Protein 8J1W (pdb70)

Structure (mmCIF, N/CA/C/O backbone):
data_8J1W
#
_entry.id   8J1W
#
_cell.length_a   63.869
_cell.length_b   50.138
_cell.length_c   66.640
_cell.angle_alpha   90.000
_cell.angle_beta   111.431
_cell.angle_gamma   90.000
#
_symmetry.space_group_name_H-M   'C 1 2 1'
#
loop_
_entity.id
_entity.type
_entity.pdbx_description
1 polymer 'near-infrared fluorescent protein'
2 water water
#
loop_
_atom_site.group_PDB
_atom_site.id
_atom_site.type_symbol
_atom_site.label_atom_id
_atom_site.label_alt_id
_atom_site.label_comp_id
_atom_site.label_asym_id
_atom_site.label_entity_id
_atom_site.label_seq_id
_atom_site.pdbx_PDB_ins_code
_atom_site.Cartn_x
_atom_site.Cartn_y
_atom_site.Cartn_z
_atom_site.occupancy
_atom_site.B_iso_or_equiv
_atom_site.auth_seq_id
_atom_site.auth_comp_id
_atom_site.auth_asym_id
_atom_site.auth_atom_id
_atom_site.pdbx_PDB_model_num
ATOM 1 N N . GLY A 1 33 ? 5.42900 13.80500 39.85700 1.000 91.73205 33 GLY A N 1
ATOM 2 C CA . GLY A 1 33 ? 4.13100 13.79000 39.21100 1.000 83.67582 33 GLY A CA 1
ATOM 3 C C . GLY A 1 33 ? 3.04300 13.06300 39.97600 1.000 75.02215 33 GLY A C 1
ATOM 4 O O . GLY A 1 33 ? 2.04400 13.66000 40.39000 1.000 65.12623 33 GLY A O 1
ATOM 5 N N . SER A 1 34 ? 3.22900 11.75600 40.17200 1.000 76.09860 34 SER A N 1
ATOM 6 C CA . SER A 1 34 ? 2.18900 10.96300 40.82600 1.000 80.29384 34 SER A CA 1
ATOM 7 C C . SER A 1 34 ? 2.18300 11.18300 42.33600 1.000 73.67725 34 SER A C 1
ATOM 8 O O . SER A 1 34 ? 1.16100 10.95300 42.99300 1.000 56.91209 34 SER A O 1
ATOM 11 N N . GLU A 1 35 ? 3.30600 11.62800 42.90200 1.000 74.22206 35 GLU A N 1
ATOM 12 C CA . GLU A 1 35 ? 3.30100 12.09600 44.28700 1.000 74.05625 35 GLU A CA 1
ATOM 13 C C . GLU A 1 35 ? 2.70400 13.48200 44.41100 1.000 59.23342 35 GLU A C 1
ATOM 14 O O . GLU A 1 35 ? 2.27100 13.86700 45.49800 1.000 49.34276 35 GLU A O 1
ATOM 20 N N . ASP A 1 36 ? 2.72100 14.26800 43.34000 1.000 53.76171 36 ASP A N 1
ATOM 21 C CA . ASP A 1 36 ? 1.95000 15.49900 43.36400 1.000 57.23581 36 ASP A CA 1
ATOM 22 C C . ASP A 1 36 ? 0.46700 15.18800 43.44300 1.000 50.95611 36 ASP A C 1
ATOM 23 O O . ASP A 1 36 ? -0.27500 15.84600 44.18300 1.000 52.12467 36 ASP A O 1
ATOM 28 N N . PHE A 1 37 ? 0.01600 14.16400 42.71700 1.000 51.30615 37 PHE A N 1
ATOM 29 C CA . PHE A 1 37 ? -1.38900 13.79400 42.82800 1.000 51.36932 37 PHE A CA 1
ATOM 30 C C . PHE A 1 37 ? -1.67900 13.18000 44.19100 1.000 49.65859 37 PHE A C 1
ATOM 31 O O . PHE A 1 37 ? -2.74800 13.40900 44.76700 1.000 45.55283 37 PHE A O 1
ATOM 39 N N . GLN A 1 38 ? -0.73100 12.41000 44.72900 1.000 49.74281 38 GLN A N 1
ATOM 40 C CA . GLN A 1 38 ? -0.92800 11.80800 46.03900 1.000 49.72175 38 GLN A CA 1
ATOM 41 C C . GLN A 1 38 ? -0.96300 12.87000 47.12800 1.000 47.97944 38 GLN A C 1
ATOM 42 O O . GLN A 1 38 ? -1.68300 12.71800 48.12500 1.000 45.34491 38 GLN A O 1
ATOM 48 N N . TYR A 1 39 ? -0.22500 13.96600 46.94900 1.000 47.93469 39 TYR A N 1
ATOM 49 C CA . TYR A 1 39 ? -0.35100 15.07200 47.89000 1.000 46.75561 3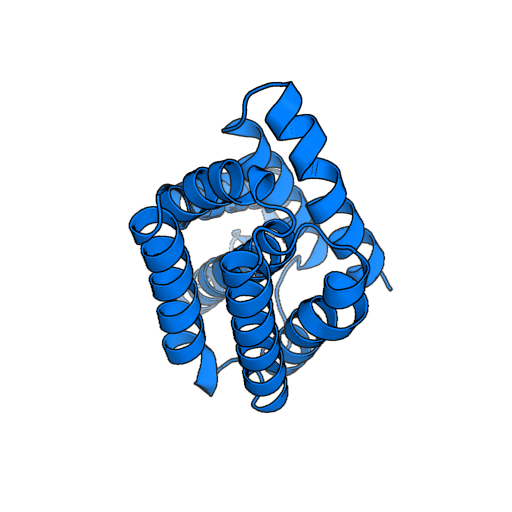9 TYR A CA 1
ATOM 50 C C . TYR A 1 39 ? -1.74700 15.67900 47.82400 1.000 49.58489 39 TYR A C 1
ATOM 51 O O . TYR A 1 39 ? -2.33900 16.00500 48.86400 1.000 48.56898 39 TYR A O 1
ATOM 60 N N . ALA A 1 40 ? -2.29300 15.83600 46.61000 1.000 42.64459 40 ALA A N 1
ATOM 61 C CA . ALA A 1 40 ? -3.67600 16.28000 46.47300 1.000 39.48631 40 ALA A CA 1
ATOM 62 C C . ALA A 1 40 ? -4.62500 15.32300 47.18300 1.000 40.78121 40 ALA A C 1
ATOM 63 O O . ALA A 1 40 ? -5.47600 15.74800 47.97500 1.000 36.92285 40 ALA A O 1
ATOM 65 N N . ILE A 1 41 ? -4.47900 14.02000 46.91600 1.000 45.33175 41 ILE A N 1
ATOM 66 C CA . ILE A 1 41 ? -5.33000 13.01400 47.54700 1.000 50.20076 41 ILE A CA 1
ATOM 67 C C . ILE A 1 41 ? -5.22600 13.10900 49.06200 1.000 48.41896 41 ILE A C 1
ATOM 68 O O . ILE A 1 41 ? -6.24100 13.11300 49.77000 1.000 41.33390 41 ILE A O 1
ATOM 73 N N . ASP A 1 42 ? -3.98900 13.17300 49.57700 1.000 40.26535 42 ASP A N 1
ATOM 74 C CA . ASP A 1 42 ? -3.77400 13.28900 51.02000 1.000 41.99451 42 ASP A CA 1
ATOM 75 C C . ASP A 1 42 ? -4.45900 14.53100 51.59200 1.000 43.27624 42 ASP A C 1
ATOM 76 O O . ASP A 1 42 ? -5.00500 14.48900 52.70400 1.000 45.11067 42 ASP A O 1
ATOM 81 N N . MET A 1 43 ? -4.42200 15.65600 50.86900 1.000 37.39396 43 MET A N 1
ATOM 82 C CA . MET A 1 43 ? -5.13700 16.84300 51.34000 1.000 36.66492 43 MET A CA 1
ATOM 83 C C . MET A 1 43 ? -6.63600 16.59000 51.41500 1.000 41.81817 43 MET A C 1
ATOM 84 O O . MET A 1 43 ? -7.28300 16.93100 52.41400 1.000 39.77319 43 MET A O 1
ATOM 89 N N . PHE A 1 44 ? -7.20200 15.99100 50.36700 1.000 35.04368 44 PHE A N 1
ATOM 90 C CA . PHE A 1 44 ? -8.64500 15.79000 50.33000 1.000 34.00408 44 PHE A CA 1
ATOM 91 C C . PHE A 1 44 ? -9.09200 14.76800 51.36800 1.000 35.19106 44 PHE A C 1
ATOM 92 O O . PHE A 1 44 ? -10.12700 14.95300 52.01400 1.000 37.29395 44 PHE A O 1
ATOM 100 N N . LYS A 1 45 ? -8.31500 13.69900 51.56200 1.000 36.60439 45 LYS A N 1
ATOM 101 C CA . LYS A 1 45 ? -8.68400 12.70000 52.55900 1.000 38.17563 45 LYS A CA 1
ATOM 102 C C . LYS A 1 45 ? -8.58300 13.25900 53.97000 1.000 39.97321 45 LYS A C 1
ATOM 103 O O . LYS A 1 45 ? -9.40200 12.91700 54.83800 1.000 40.42327 45 LYS A O 1
ATOM 109 N N . LYS A 1 46 ? -7.55700 14.07800 54.23600 1.000 39.83109 46 LYS A N 1
ATOM 110 C CA . LYS A 1 46 ? -7.43500 14.71200 55.54500 1.000 45.81602 46 LYS A CA 1
ATOM 111 C C . LYS A 1 46 ? -8.63400 15.61100 55.82000 1.000 42.13400 46 LYS A C 1
ATOM 112 O O . LYS A 1 46 ? -9.13700 15.66500 56.94800 1.000 39.74424 46 LYS A O 1
ATOM 118 N N . PHE A 1 47 ? -9.09300 16.33700 54.79600 1.000 34.69890 47 PHE A N 1
ATOM 119 C CA . PHE A 1 47 ? -10.25900 17.20000 54.94600 1.000 37.94402 47 PHE A CA 1
ATOM 120 C C . PHE A 1 47 ? -11.51300 16.38100 55.24100 1.000 41.58920 47 PHE A C 1
ATOM 121 O O . PHE A 1 47 ? -12.27000 16.69400 56.17000 1.000 42.02609 47 PHE A O 1
ATOM 129 N N . ILE A 1 48 ? -11.73200 15.30600 54.47700 1.000 36.43858 48 ILE A N 1
ATOM 130 C CA . ILE A 1 48 ? -12.91400 14.47000 54.67500 1.000 34.95945 48 ILE A CA 1
ATOM 131 C C . ILE A 1 48 ? -12.94500 13.89200 56.09300 1.000 45.20016 48 ILE A C 1
ATOM 132 O O . ILE A 1 48 ? -13.97500 13.93700 56.78300 1.000 38.50198 48 ILE A O 1
ATOM 137 N N . GLU A 1 49 ? -11.82100 13.34700 56.55600 1.000 38.92046 49 GLU A N 1
ATOM 138 C CA . GLU A 1 49 ? -11.78100 12.86400 57.93500 1.000 41.61552 49 GLU A CA 1
ATOM 139 C C . GLU A 1 49 ? -12.03000 13.98800 58.91900 1.000 38.51778 49 GLU A C 1
ATOM 140 O O . GLU A 1 49 ? -12.74500 13.80700 59.91300 1.000 40.23904 49 GLU A O 1
ATOM 146 N N . GLU A 1 50 ? -11.44700 15.15900 58.67600 1.000 39.84425 50 GLU A N 1
ATOM 147 C CA . GLU A 1 50 ? -11.59500 16.21900 59.66900 1.000 46.22923 50 GLU A CA 1
ATOM 148 C C . GLU A 1 50 ? -13.00800 16.78000 59.66600 1.000 44.95276 50 GLU A C 1
ATOM 149 O O . GLU A 1 50 ? -13.57100 17.06000 60.72700 1.000 46.56611 50 GLU A O 1
ATOM 155 N N . ALA A 1 51 ? -13.62000 16.90100 58.49500 1.000 36.03853 51 ALA A N 1
ATOM 156 C CA . ALA A 1 51 ? -14.93300 17.52000 58.41400 1.000 42.68670 51 ALA A CA 1
ATOM 157 C C . ALA A 1 51 ? -16.07900 16.53000 58.53200 1.000 48.58477 51 ALA A C 1
ATOM 158 O O . ALA A 1 51 ? -17.22300 16.97200 58.67900 1.000 56.08830 51 ALA A O 1
ATOM 160 N N . ALA A 1 52 ? -15.79400 15.22000 58.52000 1.000 38.32828 52 ALA A N 1
ATOM 161 C CA . ALA A 1 52 ? -16.84200 14.20100 58.45200 1.000 44.32374 52 ALA A CA 1
ATOM 162 C C . ALA A 1 52 ? -17.97500 14.47300 59.43800 1.000 54.03279 52 ALA A C 1
ATOM 163 O O . ALA A 1 52 ? -19.15600 14.42700 59.07300 1.000 68.60823 52 ALA A O 1
ATOM 165 N N . ALA A 1 53 ? -17.63300 14.76000 60.69500 1.000 55.48297 53 ALA A N 1
ATOM 166 C CA . ALA A 1 53 ? -18.66700 14.97400 61.70600 1.000 55.90407 53 ALA A CA 1
ATOM 167 C C . ALA A 1 53 ? -19.49700 16.21300 61.38300 1.000 44.90012 53 ALA A C 1
ATOM 168 O O . ALA A 1 53 ? -20.73100 16.15900 61.36900 1.000 49.95336 53 ALA A O 1
ATOM 170 N N . SER A 1 54 ? -18.82700 17.31700 61.04700 1.000 42.93410 54 SER A N 1
ATOM 171 C CA . SER A 1 54 ? -19.49400 18.60500 60.87200 1.000 57.74113 54 SER A CA 1
ATOM 172 C C . SER A 1 54 ? -20.24800 18.69100 59.55100 1.000 54.76183 54 SER A C 1
ATOM 173 O O . SER A 1 54 ? -21.34800 19.25400 59.50500 1.000 48.99535 54 SER A O 1
ATOM 176 N N . MET A 1 55 ? -19.65300 18.20300 58.45700 1.000 47.90838 55 MET A N 1
ATOM 177 C CA . MET A 1 55 ? -20.34800 18.15400 57.17500 1.000 45.55546 55 MET A CA 1
ATOM 178 C C . MET A 1 55 ? -21.32800 16.98300 57.17200 1.000 52.14573 55 MET A C 1
ATOM 179 O O . MET A 1 55 ? -21.35700 16.16000 58.09200 1.000 64.19454 55 MET A O 1
ATOM 184 N N . GLY A 1 56 ? -22.15400 16.90600 56.13700 1.000 57.54637 56 GLY A N 1
ATOM 185 C CA . GLY A 1 56 ? -23.15300 15.85600 56.08400 1.000 73.18246 56 GLY A CA 1
ATOM 186 C C . GLY A 1 56 ? -22.56700 14.45900 55.97500 1.000 61.53369 56 GLY A C 1
ATOM 187 O O . GLY A 1 56 ? -21.46300 14.27400 55.46100 1.000 63.78396 56 GLY A O 1
ATOM 188 N N . PRO A 1 57 ? -23.28200 13.44200 56.47400 1.000 57.56743 57 PRO A N 1
ATOM 189 C CA . PRO A 1 57 ? -22.98000 12.08400 56.00600 1.000 59.10182 57 PRO A CA 1
ATOM 190 C C . PRO A 1 57 ? -23.21100 11.97100 54.50900 1.000 68.27661 57 PRO A C 1
ATOM 191 O O . PRO A 1 57 ? -22.47100 11.26600 53.80900 1.000 64.75776 57 PRO A O 1
ATOM 195 N N . GLU A 1 58 ? -24.23000 12.67600 54.00500 1.000 67.80813 58 GLU A N 1
ATOM 196 C CA . GLU A 1 58 ? -24.42900 12.80900 52.56600 1.000 62.14166 58 GLU A CA 1
ATOM 197 C C . GLU A 1 58 ? -23.29500 13.61200 51.94000 1.000 59.02550 58 GLU A C 1
ATOM 198 O O . GLU A 1 58 ? -22.79600 13.26800 50.86000 1.000 55.75142 58 GLU A O 1
ATOM 204 N N . ALA A 1 59 ? -22.86600 14.68800 52.61300 1.000 51.35089 59 ALA A N 1
ATOM 205 C CA . ALA A 1 59 ? -21.74500 15.47800 52.10800 1.000 52.26153 59 ALA A CA 1
ATOM 206 C C . ALA A 1 59 ? -20.47500 14.63900 52.04300 1.000 56.70417 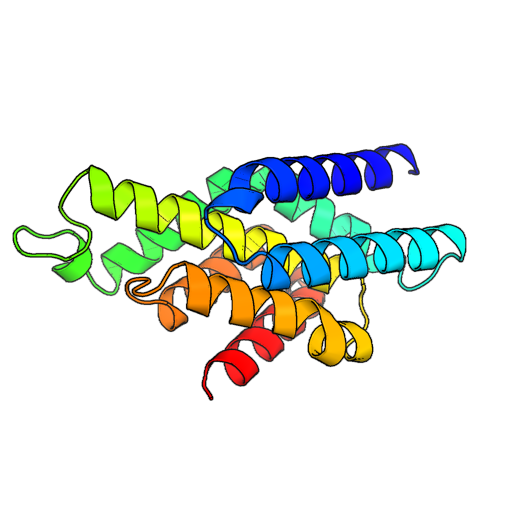59 ALA A C 1
ATOM 207 O O . ALA A 1 59 ? -19.73500 14.69100 51.05200 1.000 55.13293 59 ALA A O 1
ATOM 209 N N . VAL A 1 60 ? -20.19800 13.86900 53.10300 1.000 51.03243 60 VAL A N 1
ATOM 210 C CA . VAL A 1 60 ? -19.07700 12.93300 53.07100 1.000 50.29550 60 VAL A CA 1
ATOM 211 C C . VAL A 1 60 ? -19.25600 11.93900 51.93500 1.000 50.22971 60 VAL A C 1
ATOM 212 O O . VAL A 1 60 ? -18.31300 11.65000 51.18800 1.000 48.74795 60 VAL A O 1
ATOM 216 N N . LYS A 1 61 ? -20.46900 11.40300 51.78400 1.000 51.19561 61 LYS A N 1
ATOM 217 C CA . LYS A 1 61 ? -20.71000 10.43600 50.71600 1.000 54.86184 61 LYS A CA 1
ATOM 218 C C . LYS A 1 61 ? -20.34500 11.01600 49.35100 1.000 49.45067 61 LYS A C 1
ATOM 219 O O . LYS A 1 61 ? -19.64400 10.37500 48.55900 1.000 55.10924 61 LYS A O 1
ATOM 225 N N . TYR A 1 62 ? -20.78400 12.24700 49.06400 1.000 44.80800 62 TYR A N 1
ATOM 226 C CA . TYR A 1 62 ? -20.48200 12.82800 47.75700 1.000 45.03435 62 TYR A CA 1
ATOM 227 C C . TYR A 1 62 ? -19.02000 13.23400 47.63300 1.000 45.57389 62 TYR A C 1
ATOM 228 O O . TYR A 1 62 ? -18.44600 13.15100 46.53800 1.000 45.87129 62 TYR A O 1
ATOM 237 N N . ALA A 1 63 ? -18.40700 13.70200 48.72000 1.000 41.56551 63 ALA A N 1
ATOM 238 C CA . ALA A 1 63 ? -16.99400 14.06500 48.66400 1.000 37.34132 63 ALA A CA 1
ATOM 239 C C . ALA A 1 63 ? -16.13100 12.84800 48.35700 1.000 38.44671 63 ALA A C 1
ATOM 240 O O . ALA A 1 63 ? -15.21900 12.92300 47.52300 1.000 37.41238 63 ALA A O 1
ATOM 242 N N . LYS A 1 64 ? -16.41800 11.71600 49.01400 1.000 43.99475 64 LYS A N 1
ATOM 243 C CA . LYS A 1 64 ? -15.69400 10.47600 48.74300 1.000 42.64459 64 LYS A CA 1
ATOM 244 C C . LYS A 1 64 ? -15.94700 10.00200 47.32200 1.000 45.84760 64 LYS A C 1
ATOM 245 O O . LYS A 1 64 ? -15.04800 9.46400 46.66400 1.000 50.82451 64 LYS A O 1
ATOM 251 N N . GLU A 1 65 ? -17.17900 10.17700 46.84300 1.000 46.93984 65 GLU A N 1
ATOM 252 C CA . GLU A 1 65 ? -17.50400 9.81500 45.46900 1.000 53.81961 65 GLU A CA 1
ATOM 253 C C . GLU A 1 65 ? -16.73700 10.68300 44.48800 1.000 45.01329 65 GLU A C 1
ATOM 254 O O . GLU A 1 65 ? -16.23100 10.19200 43.46800 1.000 44.95802 65 GLU A O 1
ATOM 260 N N . PHE A 1 66 ? -16.63100 11.98000 44.78000 1.000 46.66086 66 PHE A N 1
ATOM 261 C CA . PHE A 1 66 ? -15.81900 12.85500 43.93900 1.000 42.71565 66 PHE A CA 1
ATOM 262 C C . PHE A 1 66 ? -14.36500 12.41400 43.95400 1.000 43.62892 66 PHE A C 1
ATOM 263 O O . PHE A 1 66 ? -13.70600 12.37800 42.90800 1.000 42.47088 66 PHE A O 1
ATOM 271 N N . LEU A 1 67 ? -13.85000 12.07700 45.14000 1.000 44.74221 67 LEU A N 1
ATOM 272 C CA . LEU A 1 67 ? -12.46000 11.65300 45.26400 1.000 44.04212 67 LEU A CA 1
ATOM 273 C C . LEU A 1 67 ? -12.18900 10.41600 44.41400 1.000 43.57628 67 LEU A C 1
ATOM 274 O O . LEU A 1 67 ? -11.12300 10.29000 43.79800 1.000 44.25531 67 LEU A O 1
ATOM 279 N N . LYS A 1 68 ? -13.14800 9.49300 44.35800 1.000 48.00576 68 LYS A N 1
ATOM 280 C CA . LYS A 1 68 ? -12.97500 8.30500 43.53100 1.000 49.15589 68 LYS A CA 1
ATOM 281 C C . LYS A 1 68 ? -12.88000 8.68300 42.06100 1.000 46.25555 68 LYS A C 1
ATOM 282 O O . LYS A 1 68 ? -12.09200 8.09900 41.31000 1.000 47.21092 68 LYS A O 1
ATOM 288 N N . LEU A 1 69 ? -13.66900 9.67300 41.64200 1.000 42.77092 69 LEU A N 1
ATOM 289 C CA . LEU A 1 69 ? -13.64000 10.12500 40.26000 1.000 46.02920 69 LEU A CA 1
ATOM 290 C C . LEU A 1 69 ? -12.31100 10.79100 39.92800 1.000 46.73192 69 LEU A C 1
ATOM 291 O O . LEU A 1 69 ? -11.75200 10.56300 38.84900 1.000 43.50785 69 LEU A O 1
ATOM 296 N N . LEU A 1 70 ? -11.80000 11.63200 40.83500 1.000 40.85753 70 LEU A N 1
ATOM 297 C CA . LEU A 1 70 ? -10.50300 12.26200 40.61100 1.000 41.57341 70 LEU A CA 1
ATOM 298 C C . LEU A 1 70 ? -9.41800 11.22000 40.38300 1.000 42.99726 70 LEU A C 1
ATOM 299 O O . LEU A 1 70 ? -8.57000 11.37800 39.49600 1.000 43.86842 70 LEU A O 1
ATOM 304 N N . LYS A 1 71 ? -9.44900 10.12500 41.14700 1.000 44.52639 71 LYS A N 1
ATOM 305 C CA . LYS A 1 71 ? -8.45100 9.07600 40.96100 1.000 46.52926 71 LYS A CA 1
ATOM 306 C C . LYS A 1 71 ? -8.62100 8.38800 39.61600 1.000 47.54781 71 LYS A C 1
ATOM 307 O O . LYS A 1 71 ? -7.63100 8.08400 38.93900 1.000 48.20315 71 LYS A O 1
ATOM 313 N N . GLU A 1 72 ? -9.86800 8.15200 39.19900 1.000 52.51156 72 GLU A N 1
ATOM 314 C CA . GLU A 1 72 ? -10.09600 7.53000 37.89800 1.000 57.15948 72 GLU A CA 1
ATOM 315 C C . GLU A 1 72 ? -9.65000 8.45300 36.77200 1.000 49.40856 72 GLU A C 1
ATOM 316 O O . GLU A 1 72 ? -8.94700 8.02200 35.85300 1.000 50.94558 72 GLU A O 1
ATOM 322 N N . TYR A 1 73 ? -10.03300 9.73500 36.84200 1.000 47.85047 73 TYR A N 1
ATOM 323 C CA . TYR A 1 73 ? -9.54100 10.71300 35.87500 1.000 48.89797 73 TYR A CA 1
ATOM 324 C C . TYR A 1 73 ? -8.01900 10.71700 35.81500 1.000 46.88457 73 TYR A C 1
ATOM 325 O O . TYR A 1 73 ? -7.43100 10.77700 34.72700 1.000 49.14800 73 TYR A O 1
ATOM 334 N N . HIS A 1 74 ? -7.36200 10.64500 36.97500 1.000 46.96616 74 HIS A N 1
ATOM 335 C CA . HIS A 1 74 ? -5.90200 10.64800 36.99400 1.000 48.45844 74 HIS A CA 1
ATOM 336 C C . HIS A 1 74 ? -5.33600 9.39100 36.34500 1.000 50.06390 74 HIS A C 1
ATOM 337 O O . HIS A 1 74 ? -4.41900 9.46800 35.51900 1.000 53.27218 74 HIS A O 1
ATOM 344 N N . LYS A 1 75 ? -5.87300 8.22500 36.70600 1.000 50.26655 75 LYS A N 1
ATOM 345 C CA . LYS A 1 75 ? -5.39200 6.96900 36.13800 1.000 55.88565 75 LYS A CA 1
ATOM 346 C C . LYS A 1 75 ? -5.50700 6.95400 34.62100 1.000 56.76996 75 LYS A C 1
ATOM 347 O O . LYS A 1 75 ? -4.69200 6.31900 33.93500 1.000 56.47256 75 LYS A O 1
ATOM 353 N N . ASN A 1 76 ? -6.50100 7.64500 34.07400 1.000 56.70943 76 ASN A N 1
ATOM 354 C CA . ASN A 1 76 ? -6.72300 7.65500 32.63700 1.000 61.37841 76 ASN A CA 1
ATOM 355 C C . ASN A 1 76 ? -6.20300 8.92000 31.96300 1.000 54.87237 76 ASN A C 1
ATOM 356 O O . ASN A 1 76 ? -6.49500 9.14200 30.78200 1.000 54.31704 76 ASN A O 1
ATOM 361 N N . GLY A 1 77 ? -5.43700 9.74500 32.67500 1.000 50.75082 77 GLY A N 1
ATOM 362 C CA . GLY A 1 77 ? -4.87500 10.95000 32.09000 1.000 56.38834 77 GLY A CA 1
ATOM 363 C C . GLY A 1 77 ? -5.88500 12.00000 31.68500 1.000 51.59566 77 GLY A C 1
ATOM 364 O O . GLY A 1 77 ? -5.66000 12.72600 30.70500 1.000 52.29048 77 GLY A O 1
ATOM 365 N N . ILE A 1 78 ? -6.98600 12.11300 32.42100 1.000 48.84796 78 ILE A N 1
ATOM 366 C CA . ILE A 1 78 ? -8.09000 12.99500 32.05700 1.000 51.70094 78 ILE A CA 1
ATOM 367 C C . ILE A 1 78 ? -7.92600 14.34400 32.75600 1.000 50.50079 78 ILE A C 1
ATOM 368 O O . ILE A 1 78 ? -7.76500 14.40700 33.98500 1.000 46.98458 78 ILE A O 1
ATOM 373 N N . ASN A 1 79 ? -7.99200 15.42500 31.97300 1.000 46.00025 79 ASN A N 1
ATOM 374 C CA . ASN A 1 79 ? -7.94900 16.79500 32.48800 1.000 44.09213 79 ASN A CA 1
ATOM 375 C C . ASN A 1 79 ? -6.76200 16.98500 33.42700 1.000 48.90060 79 ASN A C 1
ATOM 376 O O . ASN A 1 79 ? -6.89700 17.47600 34.55200 1.000 43.76841 79 ASN A O 1
ATOM 381 N N . ASN A 1 80 ? -5.57600 16.58900 32.94400 1.000 49.74544 80 ASN A N 1
ATOM 382 C CA . ASN A 1 80 ? -4.40700 16.57200 33.81100 1.000 47.48464 80 ASN A CA 1
ATOM 383 C C . ASN A 1 80 ? -3.83700 17.95900 34.06900 1.000 51.10876 80 ASN A C 1
ATOM 384 O O . ASN A 1 80 ? -3.13100 18.14100 35.06500 1.000 53.71433 80 ASN A O 1
ATOM 389 N N . ARG A 1 81 ? -4.12600 18.94400 33.21600 1.000 43.62628 81 ARG A N 1
ATOM 390 C CA . ARG A 1 81 ? -3.43800 20.22500 33.34800 1.000 47.15039 81 ARG A CA 1
ATOM 391 C C . ARG A 1 81 ? -3.93500 21.05100 34.52800 1.000 47.42148 81 ARG A C 1
ATOM 392 O O . ARG A 1 81 ? -3.22500 21.96700 34.95800 1.000 52.20363 81 ARG A O 1
ATOM 400 N N . LEU A 1 82 ? -5.11500 20.73100 35.08000 1.000 39.16785 82 LEU A N 1
ATOM 401 C CA . LEU A 1 82 ? -5.63600 21.49600 36.19900 1.000 42.79724 82 LEU A CA 1
ATOM 402 C C . LEU A 1 82 ? -4.87800 21.21100 37.49200 1.000 43.24729 82 LEU A C 1
ATOM 403 O O . LEU A 1 82 ? -4.88600 22.06300 38.38600 1.000 41.61552 82 LEU A O 1
ATOM 408 N N . LEU A 1 83 ? -4.20100 20.05500 37.60100 1.000 43.97633 83 LEU A N 1
ATOM 409 C CA . LEU A 1 83 ? -3.61400 19.65200 38.88200 1.000 47.01880 83 LEU A CA 1
ATOM 410 C C . LEU A 1 83 ? -2.54600 20.63700 39.34700 1.000 42.27349 83 LEU A C 1
ATOM 411 O O . LEU A 1 83 ? -2.41600 20.90100 40.54600 1.000 40.98649 83 LEU A O 1
ATOM 416 N N . LYS A 1 84 ? -1.76300 21.17600 38.41300 1.000 38.15721 84 LYS A N 1
ATOM 417 C CA . LYS A 1 84 ? -0.67900 22.08700 38.77500 1.000 45.52388 84 LYS A CA 1
ATOM 418 C C . LYS A 1 84 ? -1.21100 23.32400 39.48400 1.000 47.41358 84 LYS A C 1
ATOM 419 O O . LYS A 1 84 ? -0.59800 23.80900 40.44300 1.000 47.14513 84 LYS A O 1
ATOM 425 N N . ILE A 1 85 ? -2.34400 23.85700 39.01500 1.000 39.12574 85 ILE A N 1
ATOM 426 C CA . ILE A 1 85 ? -2.96100 25.00400 39.67600 1.000 41.34969 85 ILE A CA 1
ATOM 427 C C . ILE A 1 85 ? -3.47200 24.61100 41.05600 1.000 41.69974 85 ILE A C 1
ATOM 428 O O . ILE A 1 85 ? -3.20400 25.29200 42.05700 1.000 40.51012 85 ILE A O 1
ATOM 433 N N . ALA A 1 86 ? -4.23600 23.51600 41.12200 1.000 38.30986 86 ALA A N 1
ATOM 434 C CA . ALA A 1 86 ? -4.81800 23.06500 42.38100 1.000 36.42279 86 ALA A CA 1
ATOM 435 C C . ALA A 1 86 ? -3.75100 22.86500 43.44400 1.000 39.39157 86 ALA A C 1
ATOM 436 O O . ALA A 1 86 ? -3.97800 23.15400 44.62500 1.000 41.27863 86 ALA A O 1
ATOM 438 N N . LEU A 1 87 ? -2.58900 22.34900 43.04400 1.000 38.20984 87 LEU A N 1
ATOM 439 C CA . LEU A 1 87 ? -1.51000 22.11700 43.99600 1.000 44.97381 87 LEU A CA 1
ATOM 440 C C . LEU A 1 87 ? -1.01000 23.42700 44.59000 1.000 49.22432 87 LEU A 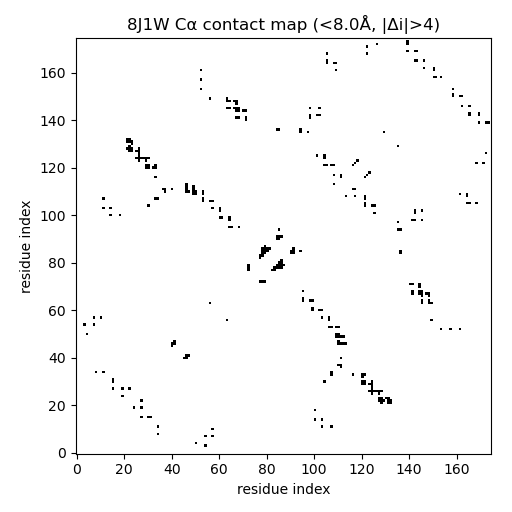C 1
ATOM 441 O O . LEU A 1 87 ? -0.74900 23.50700 45.79600 1.000 43.04200 87 LEU A O 1
ATOM 446 N N . LEU A 1 88 ? -0.85400 24.46200 43.75300 1.000 47.87416 88 LEU A N 1
ATOM 447 C CA . LEU A 1 88 ? -0.50500 25.78000 44.27200 1.000 47.21356 88 LEU A CA 1
ATOM 448 C C . LEU A 1 88 ? -1.54000 26.26200 45.28900 1.000 50.91137 88 LEU A C 1
ATOM 449 O O . LEU A 1 88 ? -1.18000 26.77000 46.36100 1.000 48.72163 88 LEU A O 1
ATOM 454 N N . LEU A 1 89 ? -2.83300 26.09900 44.97600 1.000 45.35807 89 LEU A N 1
ATOM 455 C CA . LEU A 1 89 ? -3.87600 26.50600 45.91300 1.000 42.40772 89 LEU A CA 1
ATOM 456 C C . LEU A 1 89 ? -3.83200 25.67500 47.19100 1.000 43.41047 89 LEU A C 1
ATOM 457 O O . LEU A 1 89 ? -4.00000 26.21800 48.28700 1.000 41.12072 89 LEU A O 1
ATOM 462 N N . LEU A 1 90 ? -3.61200 24.36200 47.07700 1.000 42.92620 90 LEU A N 1
ATOM 463 C CA . LEU A 1 90 ? -3.59600 23.52000 48.27300 1.000 44.01580 90 LEU A CA 1
ATOM 464 C C . LEU A 1 90 ? -2.39800 23.84100 49.16200 1.000 43.04200 90 LEU A C 1
ATOM 465 O O . LEU A 1 90 ? -2.51100 23.84200 50.40000 1.000 40.94438 90 LEU A O 1
ATOM 470 N N . ARG A 1 91 ? -1.24800 24.14100 48.56000 1.000 40.31273 91 ARG A N 1
ATOM 471 C CA . ARG A 1 91 ? -0.08900 24.50800 49.36300 1.000 41.78396 91 ARG A CA 1
ATOM 472 C C . ARG A 1 91 ? -0.24800 25.85400 50.05900 1.000 46.54769 91 ARG A C 1
ATOM 473 O O . ARG A 1 91 ? 0.52800 26.15200 50.97000 1.000 48.47160 91 ARG A O 1
ATOM 481 N N . ASN A 1 92 ? -1.23200 26.66200 49.67100 1.000 47.30567 92 ASN A N 1
ATOM 482 C CA . ASN A 1 92 ? -1.42400 27.99500 50.22900 1.000 48.34790 92 ASN A CA 1
ATOM 483 C C . ASN A 1 92 ? -2.80200 28.15600 50.87400 1.000 42.47088 92 ASN A C 1
ATOM 484 O O . ASN A 1 92 ? -3.30500 29.27600 50.99500 1.000 46.16080 92 ASN A O 1
ATOM 489 N N . LEU A 1 93 ? -3.41800 27.04600 51.29800 1.000 41.48655 93 LEU A N 1
ATOM 490 C CA . LEU A 1 93 ? -4.77600 27.08100 51.84200 1.000 45.43176 93 LEU A CA 1
ATOM 491 C C . LEU A 1 93 ? -4.93800 28.12800 52.93900 1.000 44.93960 93 LEU A C 1
ATOM 492 O O . LEU A 1 93 ? -5.86300 28.94900 52.89800 1.000 41.16020 93 LEU A O 1
ATOM 497 N N . LYS A 1 94 ? -4.06600 28.09300 53.95100 1.000 45.66600 94 LYS A N 1
ATOM 498 C CA . LYS A 1 94 ? -4.22500 29.01300 55.07900 1.000 46.02394 94 LYS A CA 1
ATOM 499 C C . LYS A 1 94 ? -3.97800 30.45400 54.65500 1.000 43.24203 94 LYS A C 1
ATOM 500 O O . LYS A 1 94 ? -4.70900 31.36000 55.06900 1.000 49.07694 94 LYS A O 1
ATOM 506 N N . LYS A 1 95 ? -2.95100 30.68100 53.83700 1.000 42.47878 95 LYS A N 1
ATOM 507 C CA . LYS A 1 95 ? -2.71200 32.00900 53.28200 1.000 46.51347 95 LYS A CA 1
ATOM 508 C C . LYS A 1 95 ? -3.94900 32.53100 52.56000 1.000 43.95790 95 LYS A C 1
ATOM 509 O O . LYS A 1 95 ? -4.35800 33.68000 52.76200 1.000 45.38176 95 LYS A O 1
ATOM 515 N N . ILE A 1 96 ? -4.58800 31.68400 51.75200 1.000 45.42650 96 ILE A N 1
ATOM 516 C CA . ILE A 1 96 ? -5.76900 32.10500 50.99700 1.000 47.32146 96 ILE A CA 1
ATOM 517 C C . ILE A 1 96 ? -6.92400 32.44800 51.93800 1.000 48.20578 96 ILE A C 1
ATOM 518 O O . ILE A 1 96 ? -7.58400 33.48500 51.78300 1.000 41.14177 96 ILE A O 1
ATOM 523 N N . VAL A 1 97 ? -7.19900 31.57400 52.91300 1.000 35.19896 97 VAL A N 1
ATOM 524 C CA . VAL A 1 97 ? -8.30400 31.82100 53.83300 1.000 41.21547 97 VAL A CA 1
ATOM 525 C C . VAL A 1 97 ? -8.04500 33.09100 54.63700 1.000 45.69495 97 VAL A C 1
ATOM 526 O O . VAL A 1 97 ? -8.95100 33.91300 54.83400 1.000 45.11330 97 VAL A O 1
ATOM 530 N N . ASP A 1 98 ? -6.80500 33.28700 55.09700 1.000 42.43140 98 ASP A N 1
ATOM 531 C CA . ASP A 1 98 ? -6.48500 34.50700 55.83400 1.000 50.39288 98 ASP A CA 1
ATOM 532 C C . ASP A 1 98 ? -6.67200 35.74200 54.95700 1.000 52.30364 98 ASP A C 1
ATOM 533 O O . ASP A 1 98 ? -7.30200 36.72500 55.37000 1.000 45.29490 98 ASP A O 1
ATOM 538 N N . LYS A 1 99 ? -6.13600 35.70100 53.73600 1.000 46.97669 99 LYS A N 1
ATOM 539 C CA . LYS A 1 99 ? -6.29300 36.81700 52.80900 1.000 51.52197 99 LYS A CA 1
ATOM 540 C C . LYS A 1 99 ? -7.76200 37.06800 52.48500 1.000 54.34073 99 LYS A C 1
ATOM 541 O O . LYS A 1 99 ? -8.22200 38.21700 52.50500 1.000 53.36692 99 LYS A O 1
ATOM 547 N N . ALA A 1 100 ? -8.52000 36.00600 52.19700 1.000 46.23712 100 ALA A N 1
ATOM 548 C CA . ALA A 1 100 ? -9.93000 36.18800 51.86500 1.000 45.20542 100 ALA A CA 1
ATOM 549 C C . ALA A 1 100 ? -10.73600 36.70100 53.06000 1.000 46.37661 100 ALA A C 1
ATOM 550 O O . ALA A 1 100 ? -11.65200 37.51400 52.88700 1.000 45.15541 100 ALA A O 1
ATOM 552 N N . SER A 1 101 ? -10.40800 36.27500 54.27800 1.000 48.63478 101 SER A N 1
ATOM 553 C CA . SER A 1 101 ? -11.20500 36.74500 55.40800 1.000 42.08136 101 SER A CA 1
ATOM 554 C C . SER A 1 101 ? -10.85800 38.18200 55.78500 1.000 45.77391 101 SER A C 1
ATOM 555 O O . SER A 1 101 ? -11.74600 38.95500 56.16500 1.000 43.34204 101 SER A O 1
ATOM 558 N N . GLN A 1 102 ? -9.58200 38.56500 55.68800 1.000 46.81877 102 GLN A N 1
ATOM 559 C CA . GLN A 1 102 ? -9.22500 39.96100 55.93000 1.000 53.91699 102 GLN A CA 1
ATOM 560 C C . GLN A 1 102 ? -9.84900 40.87400 54.88300 1.000 56.54889 102 GLN A C 1
ATOM 561 O O . GLN A 1 102 ? -10.25100 42.00200 55.19300 1.000 59.67031 102 GLN A O 1
ATOM 567 N N . ASP A 1 103 ? -9.93200 40.40200 53.63600 1.000 51.90096 103 ASP A N 1
ATOM 568 C CA . ASP A 1 103 ? -10.69300 41.11100 52.60900 1.000 52.89582 103 ASP A CA 1
ATOM 569 C C . ASP A 1 103 ? -12.15900 41.21900 53.00900 1.000 51.89306 103 ASP A C 1
ATOM 570 O O . ASP A 1 103 ? -12.74500 42.30700 52.98700 1.000 54.15386 103 ASP A O 1
ATOM 575 N N . LEU A 1 104 ? -12.76100 40.08600 53.37700 1.000 46.07131 104 LEU A N 1
ATOM 576 C CA . LEU A 1 104 ? -14.16100 40.04900 53.78000 1.000 44.48165 104 LEU A CA 1
ATOM 577 C C . LEU A 1 104 ? -14.45600 41.03900 54.89900 1.000 51.86675 104 LEU A C 1
ATOM 578 O O . LEU A 1 104 ? -15.45900 41.76500 54.86000 1.000 49.38487 104 LEU A O 1
ATOM 583 N N . TRP A 1 105 ? -13.58500 41.08600 55.90500 1.000 50.32182 105 TRP A N 1
ATOM 584 C CA . TRP A 1 105 ? -13.83200 41.90700 57.07800 1.000 53.26691 105 TRP A CA 1
ATOM 585 C C . TRP A 1 105 ? -13.56000 43.38500 56.84200 1.000 51.88780 105 TRP A C 1
ATOM 586 O O . TRP A 1 105 ? -14.10800 44.22000 57.56700 1.000 58.24909 105 TRP A O 1
ATOM 597 N N . ARG A 1 106 ? -12.73700 43.73600 55.85000 1.000 56.74891 106 ARG A N 1
ATOM 598 C CA . ARG A 1 106 ? -12.63200 45.14100 55.47600 1.000 57.44636 106 ARG A CA 1
ATOM 599 C C . ARG A 1 106 ? -13.85400 45.60300 54.68900 1.000 60.89151 106 ARG A C 1
ATOM 600 O O . ARG A 1 106 ? -14.27700 46.75500 54.83100 1.000 58.88601 106 ARG A O 1
ATOM 608 N N . ARG A 1 107 ? -14.44200 44.71800 53.87800 1.000 57.04368 107 ARG A N 1
ATOM 609 C CA . ARG A 1 107 ? -15.64900 45.05900 53.13000 1.000 57.67007 107 ARG A CA 1
ATOM 610 C C . ARG A 1 107 ? -16.88900 45.08500 54.01300 1.000 60.32039 107 ARG A C 1
ATOM 611 O O . ARG A 1 107 ? -17.83200 45.83200 53.72700 1.000 61.77320 107 ARG A O 1
ATOM 619 N N . HIS A 1 108 ? -16.91500 44.28600 55.07500 1.000 50.94558 108 HIS A N 1
ATOM 620 C CA . HIS A 1 108 ? -18.04800 44.24700 56.00100 1.000 49.60332 108 HIS A CA 1
ATOM 621 C C . HIS A 1 108 ? -17.51500 44.26900 57.42000 1.000 52.02992 108 HIS A C 1
ATOM 622 O O . HIS A 1 108 ? -17.56500 43.26300 58.14000 1.000 47.57149 108 HIS A O 1
ATOM 629 N N . PRO A 1 109 ? -16.99100 45.41200 57.87200 1.000 56.78576 109 PRO A N 1
ATOM 630 C CA . PRO A 1 109 ? -16.40400 45.48300 59.22100 1.000 58.10434 109 PRO A CA 1
ATOM 631 C C . PRO A 1 109 ? -17.39200 45.18200 60.33900 1.000 57.29371 109 PRO A C 1
ATOM 632 O O . PRO A 1 109 ? -16.96000 44.81500 61.44100 1.000 56.18305 109 PRO A O 1
ATOM 636 N N . ASP A 1 110 ? -18.69700 45.31700 60.08900 1.000 51.77200 110 ASP A N 1
ATOM 637 C CA . ASP A 1 110 ? -19.69600 44.94300 61.08200 1.000 53.60380 110 ASP A CA 1
ATOM 638 C C . ASP A 1 110 ? -19.57800 43.48700 61.51300 1.000 49.10326 110 ASP A C 1
ATOM 639 O O . ASP A 1 110 ? -20.01900 43.14100 62.61300 1.000 49.18748 110 ASP A O 1
ATOM 644 N N . LEU A 1 111 ? -19.01200 42.62300 60.66800 1.000 47.40832 111 LEU A N 1
ATOM 645 C CA . LEU A 1 111 ? -18.93600 41.20500 61.00400 1.000 43.02621 111 LEU A CA 1
ATOM 646 C C . LEU A 1 111 ? -18.02600 40.95300 62.20300 1.000 45.81076 111 LEU A C 1
ATOM 647 O O . LEU A 1 111 ? -18.24500 39.99600 62.95200 1.000 47.61624 111 LEU A O 1
ATOM 652 N N . ILE A 1 112 ? -17.01400 41.79500 62.41300 1.000 46.79508 112 ILE A N 1
ATOM 653 C CA . ILE A 1 112 ? -16.05000 41.58000 63.48900 1.000 44.41322 112 ILE A CA 1
ATOM 654 C C . ILE A 1 112 ? -16.10200 42.65100 64.55600 1.000 52.49314 112 ILE A C 1
ATOM 655 O O . ILE A 1 112 ? -15.38000 42.53200 65.56100 1.000 58.70441 112 ILE A O 1
ATOM 660 N N . ALA A 1 113 ? -16.90900 43.69500 64.38100 1.000 53.76434 113 ALA A N 1
ATOM 661 C CA . ALA A 1 113 ? -17.10100 44.66500 65.44300 1.000 56.68838 113 ALA A CA 1
ATOM 662 C C . ALA A 1 113 ? -17.82500 44.00500 66.61500 1.000 54.68814 113 ALA A C 1
ATOM 663 O O . ALA A 1 113 ? -18.39900 42.92600 66.46600 1.000 55.09345 113 ALA A O 1
ATOM 665 N N . PRO A 1 114 ? -17.78200 44.61500 67.80000 1.000 56.83313 114 PRO A N 1
ATOM 666 C CA . PRO A 1 114 ? -18.64900 44.15300 68.89200 1.000 63.03124 114 PRO A CA 1
ATOM 667 C C . PRO A 1 114 ? -20.10500 44.11300 68.44700 1.000 64.30245 114 PRO A C 1
ATOM 668 O O . PRO A 1 114 ? -20.58100 45.00900 67.74400 1.000 65.15518 114 PRO A O 1
ATOM 672 N N . GLY A 1 115 ? -20.81400 43.05700 68.85800 1.000 61.97585 115 GLY A N 1
ATOM 673 C CA . GLY A 1 115 ? -22.14200 42.77700 68.34900 1.000 57.50953 115 GLY A CA 1
ATOM 674 C C . GLY A 1 115 ? -22.16700 42.06800 67.01100 1.000 63.46550 115 GLY A C 1
ATOM 675 O O . GLY A 1 115 ? -23.26000 41.77900 66.49500 1.000 61.83899 115 GLY A O 1
ATOM 676 N N . GLY A 1 116 ? -21.00500 41.78400 66.42700 1.000 53.91173 116 GLY A N 1
ATOM 677 C CA . GLY A 1 116 ? -20.94900 41.13500 65.13700 1.000 44.42375 116 GLY A CA 1
ATOM 678 C C . GLY A 1 116 ? -20.96400 39.62400 65.25400 1.000 43.14991 116 GLY A C 1
ATOM 679 O O . GL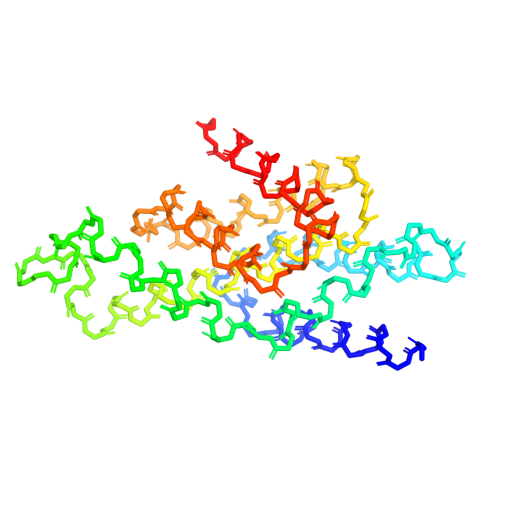Y A 1 116 ? -20.57500 39.05600 66.26800 1.000 45.78970 116 GLY A O 1
ATOM 680 N N . ILE A 1 117 ? -21.40400 38.97300 64.17600 1.000 47.39516 117 ILE A N 1
ATOM 681 C CA . ILE A 1 117 ? -21.54000 37.52300 64.20700 1.000 48.11103 117 ILE A CA 1
ATOM 682 C C . ILE A 1 117 ? -20.17600 36.85000 64.30600 1.000 44.81327 117 ILE A C 1
ATOM 683 O O . ILE A 1 117 ? -20.06400 35.73800 64.83500 1.000 43.42889 117 ILE A O 1
ATOM 688 N N . ALA A 1 118 ? -19.11900 37.50200 63.81600 1.000 44.51850 118 ALA A N 1
ATOM 689 C CA . ALA A 1 118 ? -17.77000 36.94700 63.87300 1.000 45.85813 118 ALA A CA 1
ATOM 690 C C . ALA A 1 118 ? -16.91300 37.67100 64.89800 1.000 47.21092 118 ALA A C 1
ATOM 691 O O . ALA A 1 118 ? -15.68100 37.61400 64.83300 1.000 44.59745 118 ALA A O 1
ATOM 693 N N . PHE A 1 119 ? -17.54100 38.35800 65.85000 1.000 48.65847 119 PHE A N 1
ATOM 694 C CA . PHE A 1 119 ? -16.76300 39.02600 66.88100 1.000 46.26607 119 PHE A CA 1
ATOM 695 C C . PHE A 1 119 ? -16.21100 38.02900 67.88800 1.000 46.57927 119 PHE A C 1
ATOM 696 O O . PHE A 1 119 ? -15.07400 38.17500 68.34900 1.000 46.78192 119 PHE A O 1
ATOM 704 N N . SER A 1 120 ? -16.99400 37.02200 68.25300 1.000 46.62138 120 SER A N 1
ATOM 705 C CA . SER A 1 120 ? -16.53300 36.08800 69.26800 1.000 51.60092 120 SER A CA 1
ATOM 706 C C . SER A 1 120 ? -15.48700 35.14200 68.69400 1.000 45.08962 120 SER A C 1
ATOM 707 O O . SER A 1 120 ? -15.49600 34.80700 67.50400 1.000 38.35197 120 SER A O 1
ATOM 710 N N . GLN A 1 121 ? -14.57600 34.71600 69.56500 1.000 44.55008 121 GLN A N 1
ATOM 711 C CA . GLN A 1 121 ? -13.51900 33.79900 69.16100 1.000 42.92883 121 GLN A CA 1
ATOM 712 C C . GLN A 1 121 ? -14.09100 32.50300 68.61700 1.000 39.02573 121 GLN A C 1
ATOM 713 O O . GLN A 1 121 ? -13.59500 31.96800 67.62000 1.000 42.54721 121 GLN A O 1
ATOM 719 N N . ARG A 1 122 ? -15.11300 31.96100 69.28000 1.000 35.33318 122 ARG A N 1
ATOM 720 C CA . ARG A 1 122 ? -15.68000 30.69000 68.83100 1.000 42.46825 122 ARG A CA 1
ATOM 721 C C . ARG A 1 122 ? -16.22000 30.80500 67.41200 1.000 39.54948 122 ARG A C 1
ATOM 722 O O . ARG A 1 122 ? -15.92000 29.97100 66.54600 1.000 32.93553 122 ARG A O 1
ATOM 730 N N . ASP A 1 123 ? -17.01400 31.84600 67.15100 1.000 39.42578 123 ASP A N 1
ATOM 731 C CA . ASP A 1 123 ? -17.71100 31.93000 65.86700 1.000 39.40472 123 ASP A CA 1
ATOM 732 C C . ASP A 1 123 ? -16.78500 32.38900 64.74800 1.000 36.35699 123 ASP A C 1
ATOM 733 O O . ASP A 1 123 ? -16.93200 31.95200 63.59900 1.000 37.11234 123 ASP A O 1
ATOM 738 N N . ARG A 1 124 ? -15.85000 33.29100 65.04600 1.000 32.88815 124 ARG A N 1
ATOM 739 C CA . ARG A 1 124 ? -14.85900 33.65000 64.04100 1.000 40.71541 124 ARG A CA 1
ATOM 740 C C . ARG A 1 124 ? -14.01500 32.44500 63.65500 1.000 43.32362 124 ARG A C 1
ATOM 741 O O . ARG A 1 124 ? -13.71000 32.24500 62.47500 1.000 42.24454 124 ARG A O 1
ATOM 749 N N . ALA A 1 125 ? -13.63600 31.62200 64.63400 1.000 42.73933 125 ALA A N 1
ATOM 750 C CA . ALA A 1 125 ? -12.91400 30.40100 64.30700 1.000 44.53955 125 ALA A CA 1
ATOM 751 C C . ALA A 1 125 ? -13.76900 29.46700 63.45200 1.000 41.47076 125 ALA A C 1
ATOM 752 O O . ALA A 1 125 ? -13.25800 28.84300 62.51800 1.000 36.89653 125 ALA A O 1
ATOM 754 N N . LEU A 1 126 ? -15.07500 29.37000 63.74200 1.000 34.42781 126 LEU A N 1
ATOM 755 C CA . LEU A 1 126 ? -15.95100 28.53900 62.91200 1.000 34.91998 126 LEU A CA 1
ATOM 756 C C . LEU A 1 126 ? -16.05600 29.08600 61.49400 1.000 35.68849 126 LEU A C 1
ATOM 757 O O . LEU A 1 126 ? -16.10400 28.31400 60.52400 1.000 34.37781 126 LEU A O 1
ATOM 762 N N . CYS A 1 127 ? -16.11000 30.41500 61.35000 1.000 31.13005 127 CYS A N 1
ATOM 763 C CA . CYS A 1 127 ? -16.12200 31.01500 60.01000 1.000 37.84927 127 CYS A CA 1
ATOM 764 C C . CYS A 1 127 ? -14.87000 30.65100 59.22500 1.000 38.30986 127 CYS A C 1
ATOM 765 O O . CYS A 1 127 ? -14.95800 30.19200 58.07800 1.000 33.58824 127 CYS A O 1
ATOM 768 N N . LEU A 1 128 ? -13.68600 30.89800 59.80300 1.000 35.46478 128 LEU A N 1
ATOM 769 C CA . LEU A 1 128 ? -12.45200 30.61700 59.07300 1.000 40.26272 128 LEU A CA 1
ATOM 770 C C . LEU A 1 128 ? -12.36200 29.14600 58.70400 1.000 39.92321 128 LEU A C 1
ATOM 771 O O . LEU A 1 128 ? -11.90800 28.80100 57.60500 1.000 34.14620 128 LEU A O 1
ATOM 776 N N . ARG A 1 129 ? -12.77200 28.26500 59.62300 1.000 29.13507 129 ARG A N 1
ATOM 777 C CA . ARG A 1 129 ? -12.75900 26.83100 59.34800 1.000 30.30627 129 ARG A CA 1
ATOM 778 C C . ARG A 1 129 ? -13.69100 26.48100 58.19600 1.000 30.97477 129 ARG A C 1
ATOM 779 O O . ARG A 1 129 ? -13.32500 25.73000 57.28000 1.000 33.86459 129 ARG A O 1
ATOM 787 N N . ASP A 1 130 ? -14.90800 27.00900 58.22800 1.000 32.64602 130 ASP A N 1
ATOM 788 C CA . ASP A 1 130 ? -15.87600 26.66500 57.19600 1.000 32.04332 130 ASP A CA 1
ATOM 789 C C . ASP A 1 130 ? -15.42700 27.19500 55.84100 1.000 28.85346 130 ASP A C 1
ATOM 790 O O . ASP A 1 130 ? -15.57600 26.51300 54.82100 1.000 35.38582 130 ASP A O 1
ATOM 795 N N . TYR A 1 131 ? -14.87100 28.41300 55.81500 1.000 30.25100 131 TYR A N 1
ATOM 796 C CA . TYR A 1 131 ? -14.37400 28.98600 54.56700 1.000 34.96472 131 TYR A CA 1
ATOM 797 C C . TYR A 1 131 ? -13.26300 28.12500 53.97200 1.000 37.28342 131 TYR A C 1
ATOM 798 O O . TYR A 1 131 ? -13.20200 27.93800 52.75100 1.000 37.32816 131 TYR A O 1
ATOM 807 N N . GLY A 1 132 ? -12.36100 27.61900 54.82100 1.000 33.54613 132 GLY A N 1
ATOM 808 C CA . GLY A 1 132 ? -11.32700 26.70500 54.35000 1.000 32.10648 132 GLY A CA 1
ATOM 809 C C . GLY A 1 132 ? -11.89500 25.42500 53.76000 1.000 34.38044 132 GLY A C 1
ATOM 810 O O . GLY A 1 132 ? -11.38300 24.90500 52.75700 1.000 32.25387 132 GLY A O 1
ATOM 811 N N . TRP A 1 133 ? -12.95600 24.89600 54.37000 1.000 29.69303 133 TRP A N 1
ATOM 812 C CA . TRP A 1 133 ? -13.59300 23.68400 53.85600 1.000 28.67186 133 TRP A CA 1
ATOM 813 C C . TRP A 1 133 ? -14.26700 23.93500 52.51100 1.000 31.78276 133 TRP A C 1
ATOM 814 O O . TRP A 1 133 ? -14.13600 23.12200 51.58000 1.000 29.70619 133 TRP A O 1
ATOM 825 N N . PHE A 1 134 ? -14.99500 25.04800 52.37700 1.000 29.75883 134 PHE A N 1
ATOM 826 C CA . PHE A 1 134 ? -15.56100 25.35400 51.06400 1.000 35.47267 134 PHE A CA 1
ATOM 827 C C . PHE A 1 134 ? -14.47100 25.54300 50.01700 1.000 39.67055 134 PHE A C 1
ATOM 828 O O . PHE A 1 134 ? -14.65500 25.16200 48.85200 1.000 32.32756 134 PHE A O 1
ATOM 836 N N . LEU A 1 135 ? -13.32400 26.10400 50.40300 1.000 35.21738 135 LEU A N 1
ATOM 837 C CA . LEU A 1 135 ? -12.23700 26.26800 49.43600 1.000 33.84616 135 LEU A CA 1
ATOM 838 C C . LEU A 1 135 ? -11.67600 24.92000 48.99000 1.000 36.58597 135 LEU A C 1
ATOM 839 O O . LEU A 1 135 ? -11.41400 24.70900 47.79600 1.000 36.80968 135 LEU A O 1
ATOM 844 N N . ILE A 1 136 ? -11.47200 24.00100 49.93700 1.000 29.05875 136 ILE A N 1
ATOM 845 C CA . ILE A 1 136 ? -10.99500 22.65700 49.60400 1.000 35.04104 136 ILE A CA 1
ATOM 846 C C . ILE A 1 136 ? -11.94500 21.97500 48.62800 1.000 33.09871 136 ILE A C 1
ATOM 847 O O . ILE A 1 136 ? -11.51100 21.35500 47.65200 1.000 31.88803 136 ILE A O 1
ATOM 852 N N . LEU A 1 137 ? -13.25200 22.06800 48.87700 1.000 28.91662 137 LEU A N 1
ATOM 853 C CA . LEU A 1 137 ? -14.21800 21.45900 47.96600 1.000 28.84030 137 LEU A CA 1
ATOM 854 C C . LEU A 1 137 ? -14.15500 22.10200 46.59000 1.000 34.21200 137 LEU A C 1
ATOM 855 O O . LEU A 1 137 ? -14.28500 21.41500 45.56800 1.000 35.74376 137 LEU A O 1
ATOM 860 N N . ILE A 1 138 ? -13.97300 23.42300 46.54000 1.000 33.55665 138 ILE A N 1
ATOM 861 C CA . ILE A 1 138 ? -13.83000 24.09100 45.24500 1.000 36.43858 138 ILE A CA 1
ATOM 862 C C . ILE A 1 138 ? -12.56800 23.61500 44.53600 1.000 35.08052 138 ILE A C 1
ATOM 863 O O . ILE A 1 138 ? -12.56100 23.42300 43.31100 1.000 34.54888 138 ILE A O 1
ATOM 868 N N . VAL A 1 139 ? -11.48500 23.39400 45.28600 1.000 33.25925 139 VAL A N 1
ATOM 869 C CA . VAL A 1 139 ? -10.25900 22.90000 44.65700 1.000 33.98565 139 VAL A CA 1
ATOM 870 C C . VAL A 1 139 ? -10.45400 21.47800 44.12800 1.000 39.12048 139 VAL A C 1
ATOM 871 O O . VAL A 1 139 ? -9.90100 21.12700 43.07300 1.000 34.79365 139 VAL A O 1
ATOM 875 N N . MET A 1 140 ? -11.23200 20.63500 44.83000 1.000 28.83240 140 MET A N 1
ATOM 876 C CA . MET A 1 140 ? -11.60200 19.33600 44.25500 1.000 36.04643 140 MET A CA 1
ATOM 877 C C . MET A 1 140 ? -12.31200 19.50200 42.92000 1.000 44.29215 140 MET A C 1
ATOM 878 O O . MET A 1 140 ? -12.03400 18.76900 41.96100 1.000 44.69483 140 MET A O 1
ATOM 883 N N . CYS A 1 141 ? -13.25500 20.44200 42.84400 1.000 39.90742 141 CYS A N 1
ATOM 884 C CA . CYS A 1 141 ? -13.90900 20.70800 41.56900 1.000 42.20769 141 CYS A CA 1
ATOM 885 C C . CYS A 1 141 ? -12.88800 21.06800 40.50600 1.000 43.34204 141 CYS A C 1
ATOM 886 O O . CYS A 1 141 ? -12.98000 20.59800 39.36500 1.000 43.60260 141 CYS A O 1
ATOM 889 N N . LEU A 1 142 ? -11.90100 21.89500 40.86600 1.000 36.13591 142 LEU A N 1
ATOM 890 C CA . LEU A 1 142 ? -10.88800 22.30600 39.89700 1.000 35.52531 142 LEU A CA 1
ATOM 891 C C . LEU A 1 142 ? -10.08300 21.11200 39.39300 1.000 42.71302 142 LEU A C 1
ATOM 892 O O . LEU A 1 142 ? -9.80500 21.00600 38.18900 1.000 38.45461 142 LEU A O 1
ATOM 897 N N . VAL A 1 143 ? -9.71800 20.18400 40.28800 1.000 35.83324 143 VAL A N 1
ATOM 898 C CA . VAL A 1 143 ? -8.91300 19.04000 39.85400 1.000 35.12790 143 VAL A CA 1
ATOM 899 C C . VAL A 1 143 ? -9.66400 18.22200 38.80900 1.000 35.83324 143 VAL A C 1
ATOM 900 O O . VAL A 1 143 ? -9.06900 17.74300 37.83500 1.000 39.33893 143 VAL A O 1
ATOM 904 N N . SER A 1 144 ? -10.98300 18.06800 38.97500 1.000 34.70942 144 SER A N 1
ATOM 905 C CA . SER A 1 144 ? -11.74600 17.29900 37.99000 1.000 36.82547 144 SER A CA 1
ATOM 906 C C . SER A 1 144 ? -11.69500 17.95000 36.61400 1.000 36.95706 144 SER A C 1
ATOM 907 O O . SER A 1 144 ? -11.76100 17.25000 35.59100 1.000 38.25722 144 SER A O 1
ATOM 910 N N . GLY A 1 145 ? -11.60300 19.28100 36.56700 1.000 40.07849 145 GLY A N 1
ATOM 911 C CA . GLY A 1 145 ? -11.61900 19.99400 35.29400 1.000 42.27086 145 GLY A CA 1
ATOM 912 C C . GLY A 1 145 ? -12.85900 19.79000 34.45100 1.000 41.04176 145 GLY A C 1
ATOM 913 O O . GLY A 1 145 ? -12.83300 20.07700 33.25400 1.000 43.03674 145 GLY A O 1
ATOM 914 N N . ASP A 1 146 ? -13.96500 19.32900 35.03600 1.000 35.94905 146 ASP A N 1
ATOM 915 C CA . ASP A 1 146 ? -15.08000 18.81400 34.23900 1.000 41.47603 146 ASP A CA 1
ATOM 916 C C . ASP A 1 146 ? -16.38200 19.29800 34.85300 1.000 47.36357 146 ASP A C 1
ATOM 917 O O . ASP A 1 146 ? -16.75300 18.86000 35.94500 1.000 42.40508 146 ASP A O 1
ATOM 922 N N . LYS A 1 147 ? -17.08400 20.17500 34.13300 1.000 42.61827 147 LYS A N 1
ATOM 923 C CA . LYS A 1 147 ? -18.30200 20.79300 34.65000 1.000 47.06354 147 LYS A CA 1
ATOM 924 C C . LYS A 1 147 ? -19.42100 19.78200 34.91300 1.000 51.26930 147 LYS A C 1
ATOM 925 O O . LYS A 1 147 ? -20.32200 20.07400 35.70600 1.000 47.34778 147 LYS A O 1
ATOM 931 N N . GLY A 1 148 ? -19.38700 18.60500 34.28100 1.000 49.11642 148 GLY A N 1
ATOM 932 C CA . GLY A 1 148 ? -20.34500 17.55900 34.55900 1.000 48.81901 148 GLY A CA 1
ATOM 933 C C . GLY A 1 148 ? -20.32600 17.10800 36.01700 1.000 50.81662 148 GLY A C 1
ATOM 934 O O . GLY A 1 148 ? -21.26300 17.35800 36.78400 1.000 49.06641 148 GLY A O 1
ATOM 935 N N . PRO A 1 149 ? -19.25400 16.41300 36.41500 1.000 47.83468 149 PRO A N 1
ATOM 936 C CA . PRO A 1 149 ? -19.14600 15.94000 37.80800 1.000 42.17611 149 PRO A CA 1
ATOM 937 C C . PRO A 1 149 ? -19.14000 17.06200 38.83000 1.000 47.70572 149 PRO A C 1
ATOM 938 O O . PRO A 1 149 ? -19.53300 16.84000 39.98600 1.000 45.37123 149 PRO A O 1
ATOM 942 N N . ILE A 1 150 ? -18.70700 18.26500 38.44500 1.000 43.48416 150 ILE A N 1
ATOM 943 C CA . ILE A 1 150 ? -18.79900 19.40700 39.35300 1.000 41.18652 150 ILE A CA 1
ATOM 944 C C . ILE A 1 150 ? -20.25100 19.67200 39.73900 1.000 43.49206 150 ILE A C 1
ATOM 945 O O . ILE A 1 150 ? -20.57800 19.83100 40.93000 1.000 44.29478 150 ILE A O 1
ATOM 950 N N . GLU A 1 151 ? -21.15500 19.67400 38.75500 1.000 44.50797 151 GLU A N 1
ATOM 951 C CA . GLU A 1 151 ? -22.56400 19.89500 39.06000 1.000 44.20004 151 GLU A CA 1
ATOM 952 C C . GLU A 1 151 ? -23.19700 18.67400 39.71600 1.000 48.50318 151 GLU A C 1
ATOM 953 O O . GLU A 1 151 ? -23.91600 18.80800 40.71400 1.000 54.75657 151 GLU A O 1
ATOM 959 N N . LYS A 1 152 ? -22.91800 17.47900 39.18600 1.000 47.89785 152 LYS A N 1
ATOM 960 C CA . LYS A 1 152 ? -23.58300 16.26100 39.65100 1.000 46.82930 152 LYS A CA 1
ATOM 961 C C . LYS A 1 152 ? -23.04400 15.77700 41.00100 1.000 48.44528 152 LYS A C 1
ATOM 962 O O . LYS A 1 152 ? -23.76500 15.10500 41.75000 1.000 57.09369 152 LYS A O 1
ATOM 968 N N . ILE A 1 153 ? -21.80200 16.10200 41.34200 1.000 46.60032 153 ILE A N 1
ATOM 969 C CA . ILE A 1 153 ? -21.18500 15.50200 42.52400 1.000 44.14477 153 ILE A CA 1
ATOM 970 C C . ILE A 1 153 ? -20.56600 16.57200 43.41100 1.000 43.28940 153 ILE A C 1
ATOM 971 O O . ILE A 1 153 ? -20.87600 16.65600 44.60700 1.000 44.90012 153 ILE A O 1
ATOM 976 N N . GLY A 1 154 ? -19.67300 17.38600 42.84500 1.000 39.07837 154 GLY A N 1
ATOM 977 C CA . GLY A 1 154 ? -19.00300 18.39600 43.65700 1.000 41.67079 154 GLY A CA 1
ATOM 978 C C . GLY A 1 154 ? -19.98000 19.37000 44.28900 1.000 42.52352 154 GLY A C 1
ATOM 979 O O . GLY A 1 154 ? -19.91400 19.66300 45.49100 1.000 40.65224 154 GLY A O 1
ATOM 980 N N . LEU A 1 155 ? -20.92500 19.86200 43.49500 1.000 35.72797 155 LEU A N 1
ATOM 981 C CA . LEU A 1 155 ? -21.85900 20.84600 44.02200 1.000 39.16259 155 LEU A CA 1
ATOM 982 C C . LEU A 1 155 ? -22.81100 20.22700 45.05000 1.000 43.67892 155 LEU A C 1
ATOM 983 O O . LEU A 1 155 ? -23.22100 20.90800 45.99800 1.000 39.61791 155 LEU A O 1
ATOM 988 N N . LYS A 1 156 ? -23.16500 18.94500 44.89000 1.000 41.77606 156 LYS A N 1
ATOM 989 C CA . LYS A 1 156 ? -23.96700 18.26900 45.90800 1.000 41.43128 156 LYS A CA 1
ATOM 990 C C . LYS A 1 156 ? -23.21800 18.19100 47.22800 1.000 39.22576 156 LYS A C 1
ATOM 991 O O . LYS A 1 156 ? -23.82500 18.30100 48.30200 1.000 40.47064 156 LYS A O 1
ATOM 997 N N . SER A 1 157 ? -21.90400 17.96100 47.17700 1.000 38.27827 157 SER A N 1
ATOM 998 C CA . SER A 1 157 ? -21.12300 17.95000 48.41300 1.000 39.42052 157 SER A CA 1
ATOM 999 C C . SER A 1 157 ? -21.13700 19.32200 49.07800 1.000 37.70452 157 SER A C 1
ATOM 1000 O O . SER A 1 157 ? -21.34400 19.43800 50.29400 1.000 41.30232 157 SER A O 1
ATOM 1003 N N . ILE A 1 158 ? -20.90300 20.37400 48.29400 1.000 31.92751 158 ILE A N 1
ATOM 1004 C CA . ILE A 1 158 ? -20.91400 21.73100 48.83300 1.000 34.03040 158 ILE A CA 1
ATOM 1005 C C . ILE A 1 158 ? -22.26700 22.05100 49.46000 1.000 32.98817 158 ILE A C 1
ATOM 1006 O O . ILE A 1 158 ? -22.34500 22.60600 50.56700 1.000 34.72258 158 ILE A O 1
ATOM 1011 N N . ARG A 1 159 ? -23.35800 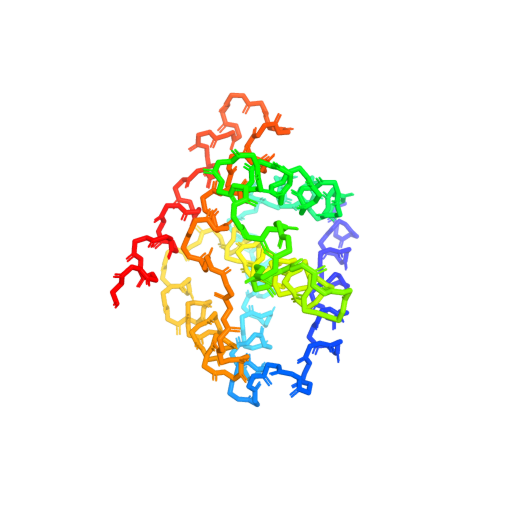21.69500 48.76800 1.000 30.56419 159 ARG A N 1
ATOM 1012 C CA . ARG A 1 159 ? -24.68900 22.04000 49.25500 1.000 35.68586 159 ARG A CA 1
ATOM 1013 C C . ARG A 1 159 ? -25.03800 21.25600 50.50700 1.000 36.48595 159 ARG A C 1
ATOM 1014 O O . ARG A 1 159 ? -25.65300 21.80500 51.42800 1.000 34.19884 159 ARG A O 1
ATOM 1022 N N . GLU A 1 160 ? -24.70600 19.95700 50.53300 1.000 33.84353 160 GLU A N 1
ATOM 1023 C CA . GLU A 1 160 ? -24.97200 19.15700 51.72700 1.000 38.87308 160 GLU A CA 1
ATOM 1024 C C . GLU A 1 160 ? -24.14900 19.65700 52.91200 1.000 34.19621 160 GLU A C 1
ATOM 1025 O O . GLU A 1 160 ? -24.65600 19.73400 54.03700 1.000 32.91447 160 GLU A O 1
ATOM 1031 N N . MET A 1 161 ? -22.88100 20.01400 52.68600 1.000 33.51718 161 MET A N 1
ATOM 1032 C CA . MET A 1 161 ? -22.07800 20.55600 53.78800 1.000 32.71971 161 MET A CA 1
ATOM 1033 C C . MET A 1 161 ? -22.63100 21.88300 54.28700 1.000 40.18113 161 MET A C 1
ATOM 1034 O O . MET A 1 161 ? -22.66200 22.14200 55.50500 1.000 31.35902 161 MET A O 1
ATOM 1039 N N . TYR A 1 162 ? -23.04600 22.75300 53.36700 1.000 32.90131 162 TYR A N 1
ATOM 1040 C CA . TYR A 1 162 ? -23.68400 23.99700 53.78400 1.000 31.68538 162 TYR A CA 1
ATOM 1041 C C . TYR A 1 162 ? -24.92500 23.71600 54.62800 1.000 31.11426 162 TYR A C 1
ATOM 1042 O O . TYR A 1 162 ? -25.13700 24.35500 55.66900 1.000 32.73287 162 TYR A O 1
ATOM 1051 N N . ASN A 1 163 ? -25.75500 22.75100 54.20300 1.000 32.94342 163 ASN A N 1
ATOM 1052 C CA . ASN A 1 163 ? -26.92000 22.38200 54.99600 1.000 35.80956 163 ASN A CA 1
ATOM 1053 C C . ASN A 1 163 ? -26.53400 21.84500 56.37300 1.000 40.98386 163 ASN A C 1
ATOM 1054 O O . ASN A 1 163 ? -27.24300 22.08200 57.36000 1.000 40.51012 163 ASN A O 1
ATOM 1059 N N . SER A 1 164 ? -25.45400 21.07000 56.45400 1.000 36.09643 164 SER A N 1
ATOM 1060 C CA . SER A 1 164 ? -25.06300 20.51400 57.74400 1.000 41.55235 164 SER A CA 1
ATOM 1061 C C . SER A 1 164 ? -24.46100 21.57900 58.65000 1.000 40.32852 164 SER A C 1
ATOM 1062 O O . SER A 1 164 ? -24.67300 21.54500 59.86900 1.000 36.79915 164 SER A O 1
ATOM 1065 N N . LEU A 1 165 ? -23.71300 22.52600 58.07700 1.000 32.28282 165 LEU A N 1
ATOM 1066 C CA . LEU A 1 165 ? -23.10000 23.59200 58.87400 1.000 30.87739 165 LEU A CA 1
ATOM 1067 C C . LEU A 1 165 ? -24.15000 24.55000 59.42400 1.000 31.59063 165 LEU A C 1
ATOM 1068 O O . LEU A 1 165 ? -24.00700 25.07100 60.54300 1.000 30.45628 165 LEU A O 1
ATOM 1073 N N . GLY A 1 166 ? -25.20900 24.79600 58.66400 1.000 27.73227 166 GLY A N 1
ATOM 1074 C CA . GLY A 1 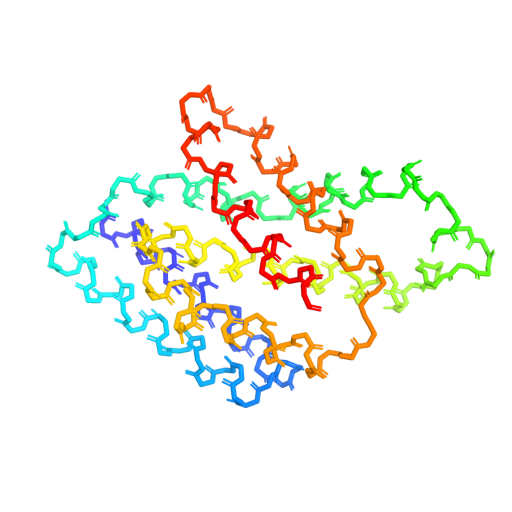166 ? -26.26400 25.72100 59.08100 1.000 32.81183 166 GLY A CA 1
ATOM 1075 C C . GLY A 1 166 ? -25.91800 27.16000 58.71300 1.000 38.34407 166 GLY A C 1
ATOM 1076 O O . GLY A 1 166 ? -25.67200 27.46300 57.53000 1.000 34.49624 166 GLY A O 1
ATOM 1077 N N . VAL A 1 167 ? -25.88400 28.03900 59.71100 1.000 30.65894 167 VAL A N 1
ATOM 1078 C CA . VAL A 1 167 ? -25.58100 29.44500 59.44100 1.000 32.11438 167 VAL A CA 1
ATOM 1079 C C . VAL A 1 167 ? -24.08100 29.61100 59.19300 1.000 35.19633 167 VAL A C 1
ATOM 1080 O O . VAL A 1 167 ? -23.25000 29.37000 60.07200 1.000 32.42231 167 VAL A O 1
ATOM 1084 N N . VAL A 1 168 ? -23.72800 30.01000 57.97400 1.000 37.96245 168 VAL A N 1
ATOM 1085 C CA . VAL A 1 168 ? -22.35100 30.36400 57.64400 1.000 33.86195 168 VAL A CA 1
ATOM 1086 C C . VAL A 1 168 ? -22.34400 31.84700 57.30800 1.000 32.07753 168 VAL A C 1
ATOM 1087 O O . VAL A 1 168 ? -22.84700 32.24500 56.24500 1.000 37.37290 168 VAL A O 1
ATOM 1091 N N . PRO A 1 169 ? -21.80900 32.69000 58.18300 1.000 35.71744 169 PRO A N 1
ATOM 1092 C CA . PRO A 1 169 ? -21.89100 34.13700 57.96500 1.000 34.91208 169 PRO A CA 1
ATOM 1093 C C . PRO A 1 169 ? -21.27700 34.56800 56.64000 1.000 38.51778 169 PRO A C 1
ATOM 1094 O O . PRO A 1 169 ? -20.19300 34.12000 56.25100 1.000 39.76793 169 PRO A O 1
ATOM 1098 N N . ALA A 1 170 ? -22.00400 35.43600 55.93800 1.000 38.21774 170 ALA A N 1
ATOM 1099 C CA . ALA A 1 170 ? -21.55400 36.02100 54.67200 1.000 41.54445 170 ALA A CA 1
ATOM 1100 C C . ALA A 1 170 ? -21.06100 34.93700 53.71200 1.000 41.63657 170 ALA A C 1
ATOM 1101 O O . ALA A 1 170 ? -20.00400 35.05100 53.08800 1.000 42.17348 170 ALA A O 1
ATOM 1103 N N . MET A 1 171 ? -21.85800 33.87000 53.60600 1.000 39.02836 171 MET A N 1
ATOM 1104 C CA . MET A 1 171 ? -21.47500 32.70200 52.81800 1.000 37.17025 171 MET A CA 1
ATOM 1105 C C . MET A 1 171 ? -21.07200 33.08500 51.39100 1.000 42.56563 171 MET A C 1
ATOM 1106 O O . MET A 1 171 ? -19.98200 32.73000 50.91800 1.000 40.58381 171 MET A O 1
ATOM 1111 N N . MET A 1 172 ? -21.93500 33.82200 50.69100 1.000 41.48392 172 MET A N 1
ATOM 1112 C CA . MET A 1 172 ? -21.66300 34.13500 49.29000 1.000 43.30782 172 MET A CA 1
ATOM 1113 C C . MET A 1 172 ? -20.46800 35.07400 49.14700 1.000 40.87332 172 MET A C 1
ATOM 1114 O O . MET A 1 172 ? -19.58600 34.84500 48.31000 1.000 41.40760 172 MET A O 1
ATOM 1119 N N . GLU A 1 173 ? -20.42200 36.14200 49.94600 1.000 42.59195 173 GLU A N 1
ATOM 1120 C CA . GLU A 1 173 ? -19.28000 37.05000 49.89300 1.000 50.35077 173 GLU A CA 1
ATOM 1121 C C . GLU A 1 173 ? -17.97000 36.32800 50.19100 1.000 49.76913 173 GLU A C 1
ATOM 1122 O O . GLU A 1 173 ? -16.93800 36.63700 49.58100 1.000 44.82906 173 GLU A O 1
ATOM 1128 N N . SER A 1 174 ? -17.98000 35.37400 51.13400 1.000 37.65451 174 SER A N 1
ATOM 1129 C CA . SER A 1 174 ? -16.73600 34.68400 51.46400 1.000 36.04643 174 SER A CA 1
ATOM 1130 C C . SER A 1 174 ? -16.19800 33.92000 50.26500 1.000 37.00180 174 SER A C 1
ATOM 1131 O O . SER A 1 174 ? -14.98000 33.83900 50.07200 1.000 36.76493 174 SER A O 1
ATOM 1134 N N . ILE A 1 175 ? -17.09000 33.34800 49.45000 1.000 34.65152 175 ILE A N 1
ATOM 1135 C CA . ILE A 1 175 ? -16.63700 32.59000 48.28800 1.000 41.38128 175 ILE A CA 1
ATOM 1136 C C . ILE A 1 175 ? -16.01600 33.51500 47.24000 1.000 38.69411 175 ILE A C 1
ATOM 1137 O O . ILE A 1 175 ? -15.00900 33.16500 46.61900 1.000 37.89139 175 ILE A O 1
ATOM 1142 N N . ARG A 1 176 ? -16.58800 34.70600 47.02500 1.000 38.50462 176 ARG A N 1
ATOM 1143 C CA . ARG A 1 176 ? -15.92900 35.65600 46.12900 1.000 43.67103 176 ARG A CA 1
ATOM 1144 C C . ARG A 1 176 ? -14.57800 36.11400 46.66500 1.000 48.49002 176 ARG A C 1
ATOM 1145 O O . ARG A 1 176 ? -13.64900 36.34100 45.87800 1.000 43.09201 176 ARG A O 1
ATOM 1153 N N . CYS A 1 177 ? -14.45500 36.28600 47.98300 1.000 39.70213 177 CYS A N 1
ATOM 1154 C CA . CYS A 1 177 ? -13.16200 36.63600 48.56300 1.000 44.05265 177 CYS A CA 1
ATOM 1155 C C . CYS A 1 177 ? -12.15700 35.50300 48.39800 1.000 42.17085 177 CYS A C 1
ATOM 1156 O O . CYS A 1 177 ? -10.97300 35.75400 48.14800 1.000 45.67390 177 CYS A O 1
ATOM 1159 N N . LEU A 1 178 ? -12.60400 34.25400 48.57000 1.000 44.52902 178 LEU A N 1
ATOM 1160 C CA . LEU A 1 178 ? -11.72400 33.11100 48.34500 1.000 40.56276 178 LEU A CA 1
ATOM 1161 C C . LEU A 1 178 ? -11.26200 33.05200 46.89900 1.000 43.91053 178 LEU A C 1
ATOM 1162 O O . LEU A 1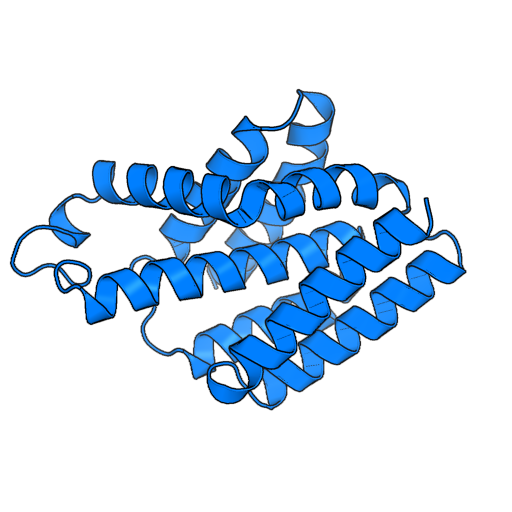 178 ? -10.12600 32.65200 46.61700 1.000 40.71014 178 LEU A O 1
ATOM 1167 N N . LYS A 1 179 ? -12.14200 33.41900 45.96700 1.000 43.38415 179 LYS A N 1
ATOM 1168 C CA . LYS A 1 179 ? -11.76000 33.43200 44.56200 1.000 44.92644 179 LYS A CA 1
ATOM 1169 C C . LYS A 1 179 ? -10.68700 34.47700 44.31600 1.000 46.63454 179 LYS A C 1
ATOM 1170 O O . LYS A 1 179 ? -9.62200 34.17400 43.77200 1.000 56.14094 179 LYS A O 1
ATOM 1176 N N . GLU A 1 180 ? -10.94100 35.71700 44.73400 1.000 46.96353 180 GLU A N 1
ATOM 1177 C CA . GLU A 1 180 ? -9.96300 36.77000 44.49300 1.000 47.31883 180 GLU A CA 1
ATOM 1178 C C . GLU A 1 180 ? -8.65800 36.51000 45.23200 1.000 45.38965 180 GLU A C 1
ATOM 1179 O O . GLU A 1 180 ? -7.59200 36.85400 44.72100 1.000 42.63669 180 GLU A O 1
ATOM 1185 N N . ALA A 1 181 ? -8.71300 35.91800 46.42900 1.000 47.47938 181 ALA A N 1
ATOM 1186 C CA . ALA A 1 181 ? -7.47700 35.53700 47.10600 1.000 44.17635 181 ALA A CA 1
ATOM 1187 C C . ALA A 1 181 ? -6.74700 34.44700 46.33300 1.000 43.96580 181 ALA A C 1
ATOM 1188 O O . ALA A 1 181 ? -5.52700 34.52000 46.14500 1.000 50.41657 181 ALA A O 1
ATOM 1190 N N . SER A 1 182 ? -7.48100 33.43200 45.87100 1.000 43.85526 182 SER A N 1
ATOM 1191 C CA . SER A 1 182 ? -6.85800 32.34400 45.12800 1.000 45.59231 182 SER A CA 1
ATOM 1192 C C . SER A 1 182 ? -6.22200 32.85500 43.83600 1.000 48.22420 182 SER A C 1
ATOM 1193 O O . SER A 1 182 ? -5.04800 32.57600 43.56000 1.000 49.97704 182 SER A O 1
ATOM 1196 N N . LEU A 1 183 ? -6.97000 33.63600 43.04400 1.000 45.60810 183 LEU A N 1
ATOM 1197 C CA . LEU A 1 183 ? -6.41900 34.13100 41.78300 1.000 54.48811 183 LEU A CA 1
ATOM 1198 C C . LEU A 1 183 ? -5.23100 35.05700 42.00600 1.000 55.39612 183 LEU A C 1
ATOM 1199 O O . LEU A 1 183 ? -4.33800 35.12900 41.15200 1.000 60.11247 183 LEU A O 1
ATOM 1204 N N . SER A 1 184 ? -5.19800 35.77700 43.13600 1.000 53.66959 184 SER A N 1
ATOM 1205 C CA . SER A 1 184 ? -4.08500 36.69000 43.39600 1.000 59.23342 184 SER A CA 1
ATOM 1206 C C . SER A 1 184 ? -2.74200 35.96600 43.44600 1.000 59.75980 184 SER A C 1
ATOM 1207 O O . SER A 1 184 ? -1.69700 36.60600 43.28900 1.000 59.75453 184 SER A O 1
ATOM 1210 N N . LEU A 1 185 ? -2.74300 34.64800 43.64200 1.000 62.34432 185 LEU A N 1
ATOM 1211 C CA . LEU A 1 185 ? -1.51900 33.86000 43.67800 1.000 64.88936 185 LEU A CA 1
ATOM 1212 C C . LEU A 1 185 ? -1.15700 33.26100 42.32300 1.000 65.26572 185 LEU A C 1
ATOM 1213 O O . LEU A 1 185 ? -0.12000 32.59900 42.20900 1.000 71.77440 185 LEU A O 1
ATOM 1218 N N . LEU A 1 186 ? -1.97600 33.47900 41.29500 1.000 66.86591 186 LEU A N 1
ATOM 1219 C CA . LEU A 1 186 ? -1.83300 32.82000 40.00500 1.000 60.59148 186 LEU A CA 1
ATOM 1220 C C . LEU A 1 186 ? -1.30500 33.79600 38.96300 1.000 65.56049 186 LEU A C 1
ATOM 1221 O O . LEU A 1 186 ? -1.51800 35.00800 39.06200 1.000 68.91089 186 LEU A O 1
ATOM 1226 N N . ASP A 1 187 ? -0.62100 33.25900 37.95100 1.000 67.57916 187 ASP A N 1
ATOM 1227 C CA . ASP A 1 187 ? -0.26000 34.08400 36.80900 1.000 67.61600 187 ASP A CA 1
ATOM 1228 C C . ASP A 1 187 ? -1.51000 34.34800 35.96900 1.000 69.14250 187 ASP A C 1
ATOM 1229 O O . ASP A 1 187 ? -2.62000 33.92400 36.30400 1.000 79.07790 187 ASP A O 1
ATOM 1234 N N . GLU A 1 188 ? -1.32200 35.04200 34.85000 1.000 69.46886 188 GLU A N 1
ATOM 1235 C CA . GLU A 1 188 ? -2.45200 35.52100 34.06200 1.000 70.60057 188 GLU A CA 1
ATOM 1236 C C . GLU A 1 188 ? -3.30100 34.37500 33.52600 1.000 65.41311 188 GLU A C 1
ATOM 1237 O O . GLU A 1 188 ? -4.50600 34.31800 33.77700 1.000 62.33116 188 GLU A O 1
ATOM 1243 N N . GLU A 1 189 ? -2.69900 33.47600 32.73900 1.000 73.51408 189 GLU A N 1
ATOM 1244 C CA . GLU A 1 189 ? -3.48600 32.41700 32.11200 1.000 73.82990 189 GLU A CA 1
ATOM 1245 C C . GLU A 1 189 ? -4.04400 31.44800 33.14300 1.000 63.60236 189 GLU A C 1
ATOM 1246 O O . GLU A 1 189 ? -5.17500 30.97700 32.99800 1.000 73.56145 189 GLU A O 1
ATOM 1252 N N . ASP A 1 190 ? -3.26500 31.11700 34.17900 1.000 57.44899 190 ASP A N 1
ATOM 1253 C CA . ASP A 1 190 ? -3.80100 30.26800 35.24700 1.000 57.53058 190 ASP A CA 1
ATOM 1254 C C . ASP A 1 190 ? -4.98800 30.93600 35.93100 1.000 54.41442 190 ASP A C 1
ATOM 1255 O O . ASP A 1 190 ? -5.97200 30.27000 36.27900 1.000 53.54589 190 ASP A O 1
ATOM 1260 N N . ALA A 1 191 ? -4.90900 32.25400 36.13500 1.000 59.44134 191 ALA A N 1
ATOM 1261 C CA . ALA A 1 191 ? -6.01300 32.98200 36.75400 1.000 57.94642 191 ALA A CA 1
ATOM 1262 C C . ALA A 1 191 ? -7.27300 32.87900 35.90900 1.000 60.12037 191 ALA A C 1
ATOM 1263 O O . ALA A 1 191 ? -8.34900 32.53600 36.41000 1.000 55.40401 191 ALA A O 1
ATOM 1265 N N . ASN A 1 192 ? -7.15600 33.15900 34.61200 1.000 64.66828 192 ASN A N 1
ATOM 1266 C CA . ASN A 1 192 ? -8.32200 33.06900 33.74500 1.000 64.61301 192 ASN A CA 1
ATOM 1267 C C . ASN A 1 192 ? -8.72900 31.62400 33.49200 1.0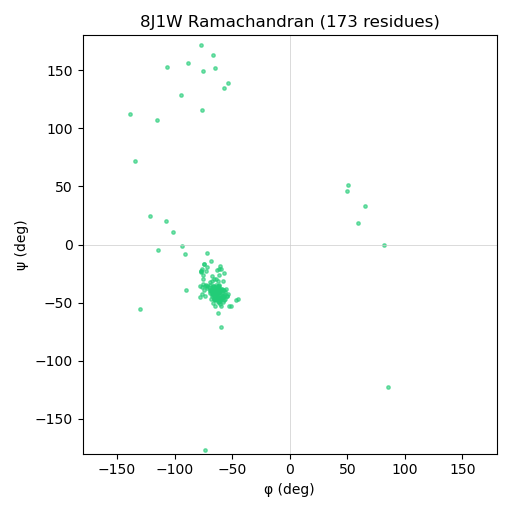00 61.99164 192 ASN A C 1
ATOM 1268 O O . ASN A 1 192 ? -9.87100 31.37300 33.09900 1.000 74.47998 192 ASN A O 1
ATOM 1273 N N . GLU A 1 193 ? -7.82100 30.67300 33.70700 1.000 55.86722 193 GLU A N 1
ATOM 1274 C CA . GLU A 1 193 ? -8.19900 29.26400 33.68600 1.000 53.43009 193 GLU A CA 1
ATOM 1275 C C . GLU A 1 193 ? -9.01500 28.89500 34.92000 1.000 50.09811 193 GLU A C 1
ATOM 1276 O O . GLU A 1 193 ? -9.93300 28.07100 34.84300 1.000 51.91412 193 GLU A O 1
ATOM 1282 N N . THR A 1 194 ? -8.69700 29.49500 36.06600 1.000 51.98781 194 THR A N 1
ATOM 1283 C CA . THR A 1 194 ? -9.26600 29.05500 37.34100 1.000 43.11833 194 THR A CA 1
ATOM 1284 C C . THR A 1 194 ? -10.56300 29.77400 37.68400 1.000 46.39504 194 THR A C 1
ATOM 1285 O O . THR A 1 194 ? -11.50300 29.15300 38.19400 1.000 43.88158 194 THR A O 1
ATOM 1289 N N . ALA A 1 195 ? -10.63300 31.07100 37.38800 1.000 55.05660 195 ALA A N 1
ATOM 1290 C CA . ALA A 1 195 ? -11.81200 31.88000 37.68400 1.000 53.62748 195 ALA A CA 1
ATOM 1291 C C . ALA A 1 195 ? -13.14000 31.22200 37.30900 1.000 59.23868 195 ALA A C 1
ATOM 1292 O O . ALA A 1 195 ? -14.05800 31.23500 38.13900 1.000 62.49434 195 ALA A O 1
ATOM 1294 N N . PRO A 1 196 ? -13.30900 30.63900 36.11300 1.000 59.72558 196 PRO A N 1
ATOM 1295 C CA . PRO A 1 196 ? -14.61100 30.02400 35.79300 1.000 58.70967 196 PRO A CA 1
ATOM 1296 C C . PRO A 1 196 ? -15.04400 28.91100 36.73600 1.000 60.50989 196 PRO A C 1
ATOM 1297 O O . PRO A 1 196 ? -16.24400 28.61600 36.79600 1.000 62.83122 196 PRO A O 1
ATOM 1301 N N . TYR A 1 197 ? -14.13000 28.28200 37.48000 1.000 50.55869 197 TYR A N 1
ATOM 1302 C CA . TYR A 1 197 ? -14.57300 27.26500 38.42600 1.000 43.84210 197 TYR A CA 1
ATOM 1303 C C . TYR A 1 197 ? -15.15900 27.91100 39.67500 1.000 50.30866 197 TYR A C 1
ATOM 1304 O O . TYR A 1 197 ? -16.20700 27.48500 40.17500 1.000 47.96365 197 TYR A O 1
ATOM 1313 N N . PHE A 1 198 ? -14.48200 28.92900 40.20800 1.000 50.67186 198 PHE A N 1
ATOM 1314 C CA . PHE A 1 198 ? -15.10000 29.72200 41.26000 1.000 49.91388 198 PHE A CA 1
ATOM 1315 C C . PHE A 1 198 ? -16.41400 30.30900 40.77000 1.000 52.17204 198 PHE A C 1
ATOM 1316 O O . PHE A 1 198 ? -17.40200 30.33700 41.50700 1.000 48.81112 198 PHE A O 1
ATOM 1324 N N . ASP A 1 199 ? -16.45600 30.74100 39.50600 1.000 53.19848 199 ASP A N 1
ATOM 1325 C CA . ASP A 1 199 ? -17.65300 31.40400 38.99900 1.000 53.44588 199 ASP A CA 1
ATOM 1326 C C . ASP A 1 199 ? -18.83700 30.44900 38.92800 1.000 47.30567 199 ASP A C 1
ATOM 1327 O O . ASP A 1 199 ? -19.94800 30.82000 39.28300 1.000 52.91687 199 ASP A O 1
ATOM 1332 N N . TYR A 1 200 ? -18.62500 29.20300 38.52400 1.000 52.62210 200 TYR A N 1
ATOM 1333 C CA . TYR A 1 200 ? -19.75600 28.28200 38.44800 1.000 53.41430 200 TYR A CA 1
ATOM 1334 C C . TYR A 1 200 ? -20.33800 28.00600 39.82900 1.000 48.10050 200 TYR A C 1
ATOM 1335 O O . TYR A 1 200 ? -21.56200 28.00400 40.00600 1.000 45.01592 200 TYR A O 1
ATOM 1344 N N . ILE A 1 201 ? -19.48200 27.74700 40.81300 1.000 41.72079 201 ILE A N 1
ATOM 1345 C CA . ILE A 1 201 ? -19.97700 27.46300 42.16000 1.000 39.09942 201 ILE A CA 1
ATOM 1346 C C . ILE A 1 201 ? -20.65600 28.69300 42.75600 1.000 40.54697 201 ILE A C 1
ATOM 1347 O O . ILE A 1 201 ? -21.66700 28.58200 43.45700 1.000 43.18676 201 ILE A O 1
ATOM 1352 N N . ILE A 1 202 ? -20.13300 29.88500 42.46500 1.000 44.98960 202 ILE A N 1
ATOM 1353 C CA . ILE A 1 202 ? -20.76000 31.11300 42.95600 1.000 49.44540 202 ILE A CA 1
ATOM 1354 C C . ILE A 1 202 ? -22.18300 31.25000 42.40800 1.000 54.33283 202 ILE A C 1
ATOM 1355 O O . ILE A 1 202 ? -23.13200 31.50400 43.15600 1.000 54.09596 202 ILE A O 1
ATOM 1360 N N . LYS A 1 203 ? -22.36300 31.07000 41.10000 1.000 55.09345 203 LYS A N 1
ATOM 1361 C CA . LYS A 1 203 ? -23.72000 31.20500 40.56800 1.000 59.44134 203 LYS A CA 1
ATOM 1362 C C . LYS A 1 203 ? -24.61600 30.05800 41.03200 1.000 50.75872 203 LYS A C 1
ATOM 1363 O O . LYS A 1 203 ? -25.77900 30.28100 41.37400 1.000 50.70345 203 LYS A O 1
ATOM 1369 N N . ALA A 1 204 ? -24.09200 28.83200 41.07900 1.000 50.64818 204 ALA A N 1
ATOM 1370 C CA . ALA A 1 204 ? -24.90900 27.70800 41.52900 1.000 59.38344 204 ALA A CA 1
ATOM 1371 C C . ALA A 1 204 ? -25.35500 27.88400 42.98000 1.000 57.41478 204 ALA A C 1
ATOM 1372 O O . ALA A 1 204 ? -26.50800 27.59600 43.32300 1.000 64.52353 204 ALA A O 1
ATOM 1374 N N . MET A 1 205 ? -24.46200 28.36700 43.84900 1.000 60.11510 205 MET A N 1
ATOM 1375 C CA . MET A 1 205 ? -24.83600 28.60400 45.24400 1.000 57.27002 205 MET A CA 1
ATOM 1376 C C . MET A 1 205 ? -25.71500 29.83500 45.41900 1.000 62.98913 205 MET A C 1
ATOM 1377 O O . MET A 1 205 ? -26.34600 29.98000 46.47000 1.000 59.41502 205 MET A O 1
ATOM 1382 N N . SER A 1 206 ? -25.77300 30.72100 44.42600 1.000 66.23952 206 SER A N 1
ATOM 1383 C CA . SER A 1 206 ? -26.61800 31.90700 44.52200 1.000 73.80095 206 SER A CA 1
ATOM 1384 C C . SER A 1 206 ? -28.10400 31.58700 44.40300 1.000 81.65190 206 SER A C 1
ATOM 1385 O O . SER A 1 206 ? -28.93800 32.48200 44.59600 1.000 84.05481 206 SER A O 1
ATOM 1388 N N . LEU A 1 207 ? -28.44800 30.34500 44.08200 1.000 81.98615 207 LEU A N 1
ATOM 1389 C CA . LEU A 1 207 ? -29.83000 29.91700 43.94300 1.000 80.84390 207 LEU A CA 1
ATOM 1390 C C . LEU A 1 207 ? -30.32900 29.31100 45.25200 1.000 85.60763 207 LEU A C 1
ATOM 1391 O O . LEU A 1 207 ? -30.91800 30.00200 46.08500 1.000 97.39852 207 LEU A O 1
#

Sequence (175 aa):
GSEDFQYAIDMFKKFIEEAAASMGPEAVKYAKEFLKLLKEYHKNGINNRLLKIALLLLRNLKKIVDKASQDLWRRHPDLIAPGGIAFSQRDRALCLRDYGWFLILIVMCLVSGDKGPIEKIGLKSIREMYNSLGVVPAMMESIRCLKEASLSLLDEEDANETAPYFDYIIKAMSL

Foldseek 3Di:
DVVLVVVLLVLLVVLLVVCVVQFDVQLSVLSVVLSVLLVVCVVVVHPQVLSVLLSLCSVCLLVLLVQLVVVVCVVPVQCCPVVHQLVDPVRVVVLSVVLSSLLSLLSSVSSNVDVVCCVVRSLSSVVRRCVSNDDRPPVLSSLVSSLVSSLVSDDDVSNVSSNVSSVVSSVVVVD

Solvent-accessible surface area: 8814 Å² total; per-residue (Å²): 82,82,146,55,16,93,68,0,10,81,37,0,90,120,3,9,135,98,0,41,103,39,1,2,114,79,0,19,92,34,0,118,62,2,4,143,34,2,81,86,41,70,168,103,51,76,58,87,182,16,23,137,2,0,9,63,0,5,130,37,28,154,107,0,13,41,89,4,3,98,28,1,31,168,108,64,80,97,25,65,43,113,86,17,88,1,104,48,126,176,39,56,55,59,2,52,84,7,5,14,24,2,0,15,4,2,1,0,0,3,10,0,19,44,139,42,17,6,96,107,16,2,5,78,1,1,99,58,0,75,119,50,33,40,130,8,21,35,13,47,38,3,0,99,1,1,36,97,4,0,23,60,45,21,83,138,127,27,19,106,73,0,17,71,38,2,42,57,0,12,111,11,24,68,178

Radius of gyration: 15.54 Å; Cα contacts (8 Å, |Δi|>4): 184; chains: 1; bounding box: 34×38×37 Å

Secondary structure (DSSP, 8-state):
-HHHHHHHHHHHHHHHHHHTTTS-HHHHHHHHHHHHHHHHHHHTTTTTTHHHHHHHHHHTHHHHHHHHHHHHHHH-GGGTSTT-TT-SHHHHHHHHHHHHHHHHHHHHHHHHT-HHHIIIIIHHHHHHHHHHH---TTHHHHHHHHHHHHHHTS-HHHHHHHHHHHHHHHHHHT-

Nearest PDB structures (foldseek):
  8j1w-assembly1_A  TM=1.006E+00  e=4.081E-23  synthetic construct
  8j1x-assembly1_A  TM=1.004E+00  e=4.383E-22  synthetic construct
  8y33-assembly1_A  TM=8.479E-01  e=1.276E-18  synthetic construct
  7uqa-assembly2_D  TM=8.678E-01  e=1.739E-11  synthetic construct
  7uqa-assembly2_C  TM=8.560E-01  e=4.494E-11  synthetic construct

B-factor: mean 51.08, std 14.2, range [27.3, 104.74]